Protein AF-A0A8R7TYF8-F1 (afdb_monomer)

Structure (mmCIF, N/CA/C/O backbone):
data_AF-A0A8R7TYF8-F1
#
_entry.id   AF-A0A8R7TYF8-F1
#
loop_
_atom_site.group_PDB
_atom_site.id
_atom_site.type_symbol
_atom_site.label_atom_id
_atom_site.label_alt_id
_atom_site.label_comp_id
_atom_site.label_asym_id
_atom_site.label_entity_id
_atom_site.label_seq_id
_atom_site.pdbx_PDB_ins_code
_atom_site.Cartn_x
_atom_site.Cartn_y
_atom_site.Cartn_z
_atom_site.occupancy
_atom_site.B_iso_or_equiv
_atom_site.auth_seq_id
_atom_site.auth_comp_id
_atom_site.auth_asym_id
_atom_site.auth_atom_id
_atom_site.pdbx_PDB_model_num
ATOM 1 N N . MET A 1 1 ? -29.850 2.463 37.590 1.00 37.72 1 MET A N 1
ATOM 2 C CA . MET A 1 1 ? -30.875 2.205 38.624 1.00 37.72 1 MET A CA 1
ATOM 3 C C . MET A 1 1 ? -30.163 2.178 39.961 1.00 37.72 1 MET A C 1
ATOM 5 O O . MET A 1 1 ? -29.271 1.354 40.121 1.00 37.72 1 MET A O 1
ATOM 9 N N . ASN A 1 2 ? -30.479 3.112 40.857 1.00 33.53 2 ASN A N 1
ATOM 10 C CA . ASN A 1 2 ? -29.942 3.081 42.217 1.00 33.53 2 ASN A CA 1
ATOM 11 C C . ASN A 1 2 ? -30.562 1.887 42.962 1.00 33.53 2 ASN A C 1
ATOM 13 O O . ASN A 1 2 ? -31.747 1.615 42.745 1.00 33.53 2 ASN A O 1
ATOM 17 N N . PRO A 1 3 ? -29.788 1.146 43.771 1.00 44.34 3 PRO A N 1
ATOM 18 C CA . PRO A 1 3 ? -30.341 0.079 44.592 1.00 44.34 3 PRO A CA 1
ATOM 19 C C . PRO A 1 3 ? -31.369 0.683 45.555 1.00 44.34 3 PRO A C 1
ATOM 21 O O . PRO A 1 3 ? -31.114 1.710 46.178 1.00 44.34 3 PRO A O 1
ATOM 24 N N . VAL A 1 4 ? -32.552 0.079 45.622 1.00 46.41 4 VAL A N 1
ATOM 25 C CA . VAL A 1 4 ? -33.552 0.415 46.636 1.00 46.41 4 VAL A CA 1
ATOM 26 C C . VAL A 1 4 ? -33.110 -0.302 47.906 1.00 46.41 4 VAL A C 1
ATOM 28 O O . VAL A 1 4 ? -33.255 -1.521 47.995 1.00 46.41 4 VAL A O 1
ATOM 31 N N . ASP A 1 5 ? -32.511 0.427 48.844 1.00 59.12 5 ASP A N 1
ATOM 32 C CA . ASP A 1 5 ? -32.234 -0.110 50.175 1.00 59.12 5 ASP A CA 1
ATOM 33 C C . ASP A 1 5 ? -33.573 -0.398 50.862 1.00 59.12 5 ASP A C 1
ATOM 35 O O . ASP A 1 5 ? -34.415 0.485 51.036 1.00 59.12 5 ASP A O 1
ATOM 39 N N . LEU A 1 6 ? -33.805 -1.670 51.183 1.00 70.31 6 LEU A N 1
ATOM 40 C CA . LEU A 1 6 ? -35.015 -2.109 51.867 1.00 70.31 6 LEU A CA 1
ATOM 41 C C . LEU A 1 6 ? -34.937 -1.696 53.346 1.00 70.31 6 LEU A C 1
ATOM 43 O O . LEU A 1 6 ? -33.950 -2.028 54.005 1.00 70.31 6 LEU A O 1
ATOM 47 N N . PRO A 1 7 ? -35.964 -1.020 53.892 1.00 81.44 7 PRO A N 1
ATOM 48 C CA . PRO A 1 7 ? -35.991 -0.640 55.300 1.00 81.44 7 PRO A CA 1
ATOM 49 C C . PRO A 1 7 ? -35.876 -1.859 56.227 1.00 81.44 7 PRO A C 1
ATOM 51 O O . PRO A 1 7 ? -36.599 -2.844 56.062 1.00 81.44 7 PRO A O 1
ATOM 54 N N . SER A 1 8 ? -35.011 -1.778 57.241 1.00 77.62 8 SER A N 1
ATOM 55 C CA . SER A 1 8 ? -34.759 -2.861 58.208 1.00 77.62 8 SER A CA 1
ATOM 56 C C . SER A 1 8 ? -36.024 -3.364 58.909 1.00 77.62 8 SER A C 1
ATOM 58 O O . SER A 1 8 ? -36.124 -4.549 59.212 1.00 77.62 8 SER A O 1
ATOM 60 N N . LYS A 1 9 ? -37.014 -2.489 59.127 1.00 82.56 9 LYS A N 1
ATOM 61 C CA . LYS A 1 9 ? -38.327 -2.870 59.662 1.00 82.56 9 LYS A CA 1
ATOM 62 C C . LYS A 1 9 ? -39.060 -3.864 58.754 1.00 82.56 9 LYS A C 1
ATOM 64 O O . LYS A 1 9 ? -39.552 -4.876 59.231 1.00 82.56 9 LYS A O 1
ATOM 69 N N . VAL A 1 10 ? -39.077 -3.604 57.444 1.00 80.94 10 VAL A N 1
ATOM 70 C CA . VAL A 1 10 ? -39.747 -4.461 56.448 1.00 80.94 10 VAL A CA 1
ATOM 71 C C . VAL A 1 10 ? -39.088 -5.838 56.388 1.00 80.94 10 VAL A C 1
ATOM 73 O O . VAL A 1 10 ? -39.774 -6.848 56.252 1.00 80.94 10 VAL A O 1
ATOM 76 N N . ILE A 1 11 ? -37.760 -5.882 56.514 1.00 77.88 11 ILE A N 1
ATOM 77 C CA . ILE A 1 11 ? -36.999 -7.135 56.548 1.00 77.88 11 ILE A CA 1
ATOM 78 C C . ILE A 1 11 ? -37.357 -7.938 57.805 1.00 77.88 11 ILE A C 1
ATOM 80 O O . ILE A 1 11 ? -37.658 -9.125 57.696 1.00 77.88 11 ILE A O 1
ATOM 84 N N . LEU A 1 12 ? -37.375 -7.293 58.975 1.00 77.56 12 LEU A N 1
ATOM 85 C CA . LEU A 1 12 ? -37.667 -7.951 60.248 1.00 77.56 12 LEU A CA 1
ATOM 86 C C . LEU A 1 12 ? -39.114 -8.470 60.329 1.00 77.56 12 LEU A C 1
ATOM 88 O O . LEU A 1 12 ? -39.330 -9.607 60.742 1.00 77.56 12 LEU A O 1
ATOM 92 N N . ASP A 1 13 ? -40.094 -7.684 59.879 1.00 78.44 13 ASP A N 1
ATOM 93 C CA . ASP A 1 13 ? -41.501 -8.107 59.841 1.00 78.44 13 ASP A CA 1
ATOM 94 C C . ASP A 1 13 ? -41.688 -9.318 58.906 1.00 78.44 13 ASP A C 1
ATOM 96 O O . ASP A 1 13 ? -42.292 -10.322 59.288 1.00 78.44 13 ASP A O 1
ATOM 100 N N . ALA A 1 14 ? -41.074 -9.290 57.715 1.00 76.69 14 ALA A N 1
ATOM 101 C CA . ALA A 1 14 ? -41.105 -10.417 56.781 1.00 76.69 14 ALA A CA 1
ATOM 102 C C . ALA A 1 14 ? -40.403 -11.672 57.333 1.00 76.69 14 ALA A C 1
ATOM 104 O O . ALA A 1 14 ? -40.787 -12.797 56.998 1.00 76.69 14 ALA A O 1
ATOM 105 N N . MET A 1 15 ? -39.376 -11.500 58.171 1.00 74.25 15 MET A N 1
ATOM 106 C CA . MET A 1 15 ? -38.725 -12.606 58.873 1.00 74.25 15 MET A CA 1
ATOM 107 C C . MET A 1 15 ? -39.657 -13.237 59.910 1.00 74.25 15 MET A C 1
ATOM 109 O O . MET A 1 15 ? -39.789 -14.461 59.914 1.00 74.25 15 MET A O 1
ATOM 113 N N . PHE A 1 16 ? -40.339 -12.443 60.744 1.00 75.44 16 PHE A N 1
ATOM 114 C CA . PHE A 1 16 ? -41.285 -12.982 61.729 1.00 75.44 16 PHE A CA 1
ATOM 115 C C . PHE A 1 16 ? -42.446 -13.730 61.070 1.00 75.44 16 PHE A C 1
ATOM 117 O O . PHE A 1 16 ? -42.741 -14.857 61.477 1.00 75.44 16 PHE A O 1
ATOM 124 N N . ASP A 1 17 ? -43.005 -13.182 59.987 1.00 74.94 17 ASP A N 1
ATOM 125 C CA . ASP A 1 17 ? -44.044 -13.845 59.189 1.00 74.94 17 ASP A CA 1
ATOM 126 C C . ASP A 1 17 ? -43.584 -15.209 58.648 1.00 74.94 17 ASP A C 1
ATOM 128 O O . ASP A 1 17 ? -44.354 -16.170 58.609 1.00 74.94 17 ASP A O 1
ATOM 132 N N . LYS A 1 18 ? -42.317 -15.323 58.229 1.00 71.38 18 LYS A N 1
ATOM 133 C CA . LYS A 1 18 ? -41.761 -16.573 57.688 1.00 71.38 18 LYS A CA 1
ATOM 134 C C . LYS A 1 18 ? -41.452 -17.620 58.749 1.00 71.38 18 LYS A C 1
ATOM 136 O O . LYS A 1 18 ? -41.601 -18.805 58.465 1.00 71.38 18 LYS A O 1
ATOM 141 N N . VAL A 1 19 ? -41.026 -17.193 59.934 1.00 65.69 19 VAL A N 1
ATOM 142 C CA . VAL A 1 19 ? -40.684 -18.080 61.060 1.00 65.69 19 VAL A CA 1
ATOM 143 C C . VAL A 1 19 ? -41.938 -18.468 61.866 1.00 65.69 19 VAL A C 1
ATOM 145 O O . VAL A 1 19 ? -41.873 -19.311 62.755 1.00 65.69 19 VAL A O 1
ATOM 148 N N . GLY A 1 20 ? -43.105 -17.896 61.542 1.00 66.25 20 GLY A N 1
ATOM 149 C CA . GLY A 1 20 ? -44.352 -18.142 62.274 1.00 66.25 20 GLY A CA 1
ATOM 150 C C . GLY A 1 20 ? -44.352 -17.502 63.663 1.00 66.25 20 GLY A C 1
ATOM 151 O O . GLY A 1 20 ? -45.057 -17.959 64.563 1.00 66.25 20 GLY A O 1
ATOM 152 N N . LEU A 1 21 ? -43.537 -16.463 63.846 1.00 72.62 21 LEU A N 1
ATOM 153 C CA . LEU A 1 21 ? -43.435 -15.707 65.084 1.00 72.62 21 LEU A CA 1
ATOM 154 C C . LEU A 1 21 ? -44.459 -14.566 65.113 1.00 72.62 21 LEU A C 1
ATOM 156 O O . LEU A 1 21 ? -44.809 -14.023 64.065 1.00 72.62 21 LEU A O 1
ATOM 160 N N . PRO A 1 22 ? -44.929 -14.154 66.304 1.00 75.69 22 PRO A N 1
ATOM 161 C CA . PRO A 1 22 ? -45.745 -12.955 66.429 1.00 75.69 22 PRO A CA 1
ATOM 162 C C . PRO A 1 22 ? -44.984 -11.731 65.907 1.00 75.69 22 PRO A C 1
ATOM 164 O O . PRO A 1 22 ? -43.821 -11.535 66.265 1.00 75.69 22 PRO A O 1
ATOM 167 N N . ALA A 1 23 ? -45.658 -10.895 65.113 1.00 78.62 23 ALA A N 1
ATOM 168 C CA . ALA A 1 23 ? -45.100 -9.644 64.610 1.00 78.62 23 ALA A CA 1
ATOM 169 C C . ALA A 1 23 ? -44.550 -8.769 65.752 1.00 78.62 23 ALA A C 1
ATOM 171 O O . ALA A 1 23 ? -45.122 -8.717 66.849 1.00 78.62 23 ALA A O 1
ATOM 172 N N . ALA A 1 24 ? -43.449 -8.061 65.492 1.00 82.44 24 ALA A N 1
ATOM 173 C CA . ALA A 1 24 ? -42.856 -7.171 66.479 1.00 82.44 24 ALA A CA 1
ATOM 174 C C . ALA A 1 24 ? -43.787 -5.999 66.806 1.00 82.44 24 ALA A C 1
ATOM 176 O O . ALA A 1 24 ? -44.323 -5.321 65.929 1.00 82.44 24 ALA A O 1
ATOM 177 N N . ALA A 1 25 ? -43.943 -5.722 68.099 1.00 85.12 25 ALA A N 1
ATOM 178 C CA . ALA A 1 25 ? -44.703 -4.574 68.561 1.00 85.12 25 ALA A CA 1
ATOM 179 C C . ALA A 1 25 ? -43.771 -3.366 68.693 1.00 85.12 25 ALA A C 1
ATOM 181 O O . ALA A 1 25 ? -42.870 -3.342 69.532 1.00 85.12 25 ALA A O 1
ATOM 182 N N . TYR A 1 26 ? -44.011 -2.347 67.873 1.00 86.62 26 TYR A N 1
ATOM 183 C CA . TYR A 1 26 ? -43.316 -1.067 67.953 1.00 86.62 26 TYR A CA 1
ATOM 184 C C . TYR A 1 26 ? -44.146 -0.094 68.783 1.00 86.62 26 TYR A C 1
ATOM 186 O O . TYR A 1 26 ? -45.298 0.193 68.463 1.00 86.62 26 TYR A O 1
ATOM 194 N N . SER A 1 27 ? -43.546 0.448 69.835 1.00 85.56 27 SER A N 1
ATOM 195 C CA . SER A 1 27 ? -44.127 1.529 70.628 1.00 85.56 27 SER A CA 1
ATOM 196 C C . SER A 1 27 ? -43.227 2.751 70.538 1.00 85.56 27 SER A C 1
ATOM 198 O O . SER A 1 27 ? -42.008 2.635 70.612 1.00 85.56 27 SER A O 1
ATOM 200 N N . ALA A 1 28 ? -43.821 3.923 70.338 1.00 85.75 28 ALA A N 1
ATOM 201 C CA . ALA A 1 28 ? -43.096 5.181 70.256 1.00 85.75 28 ALA A CA 1
ATOM 202 C C . ALA A 1 28 ? -43.713 6.181 71.229 1.00 85.75 28 ALA A C 1
ATOM 204 O O . ALA A 1 28 ? -44.934 6.344 71.265 1.00 85.75 28 ALA A O 1
ATOM 205 N N . ARG A 1 29 ? -42.876 6.861 72.011 1.00 84.38 29 ARG A N 1
ATOM 206 C CA . ARG A 1 29 ? -43.293 7.966 72.878 1.00 84.38 29 ARG A CA 1
ATOM 207 C C . ARG A 1 29 ? -42.373 9.161 72.690 1.00 84.38 29 ARG A C 1
ATOM 209 O O . ARG A 1 29 ? -41.166 9.006 72.541 1.00 84.38 29 ARG A O 1
ATOM 216 N N . ALA A 1 30 ? -42.940 10.360 72.704 1.00 80.44 30 ALA A N 1
ATOM 217 C CA . ALA A 1 30 ? -42.147 11.580 72.656 1.00 80.44 30 ALA A CA 1
ATOM 218 C C . ALA A 1 30 ? -41.436 11.793 74.000 1.00 80.44 30 ALA A C 1
ATOM 220 O O . ALA A 1 30 ? -42.067 11.746 75.059 1.00 80.44 30 ALA A O 1
ATOM 221 N N . VAL A 1 31 ? -40.129 12.041 73.953 1.00 79.38 31 VAL A N 1
ATOM 222 C CA . VAL A 1 31 ? -39.304 12.366 75.122 1.00 79.38 31 VAL A CA 1
ATOM 223 C C . VAL A 1 31 ? -38.875 13.834 75.045 1.00 79.38 31 VAL A C 1
ATOM 225 O O . VAL A 1 31 ? -38.947 14.488 74.002 1.00 79.38 31 VAL A O 1
ATOM 228 N N . HIS A 1 32 ? -38.494 14.401 76.190 1.00 63.34 32 HIS A N 1
ATOM 229 C CA . HIS A 1 32 ? -38.149 15.815 76.310 1.00 63.34 32 HIS A CA 1
ATOM 230 C C . HIS A 1 32 ? -37.036 16.194 75.317 1.00 63.34 32 HIS A C 1
ATOM 232 O O . HIS A 1 32 ? -36.007 15.525 75.267 1.00 63.34 32 HIS A O 1
ATOM 238 N N . ARG A 1 33 ? -37.239 17.315 74.599 1.00 67.38 33 ARG A N 1
ATOM 239 C CA . ARG A 1 33 ? -36.406 17.876 73.505 1.00 67.38 33 ARG A CA 1
ATOM 240 C C . ARG A 1 33 ? -36.681 17.368 72.079 1.00 67.38 33 ARG A C 1
ATOM 242 O O . ARG A 1 33 ? -35.823 17.513 71.220 1.00 67.38 33 ARG A O 1
ATOM 249 N N . GLY A 1 34 ? -37.880 16.852 71.799 1.00 71.00 34 GLY A N 1
ATOM 250 C CA . GLY A 1 34 ? -38.309 16.559 70.420 1.00 71.00 34 GLY A CA 1
ATOM 251 C C . GLY A 1 34 ? -37.755 15.256 69.838 1.00 71.00 34 GLY A C 1
ATOM 252 O O . GLY A 1 34 ? -37.980 14.978 68.665 1.00 71.00 34 GLY A O 1
ATOM 253 N N . CYS A 1 35 ? -37.074 14.447 70.652 1.00 78.06 35 CYS A N 1
ATOM 254 C CA . CYS A 1 35 ? -36.656 13.098 70.288 1.00 78.06 35 CYS A CA 1
ATOM 255 C C . CYS A 1 35 ? -37.772 12.086 70.580 1.00 78.06 35 CYS A C 1
ATOM 257 O O . CYS A 1 35 ? -38.506 12.205 71.567 1.00 78.06 35 CYS A O 1
ATOM 259 N N . LEU A 1 36 ? -37.869 11.060 69.741 1.00 82.38 36 LEU A N 1
ATOM 260 C CA . LEU A 1 36 ? -38.763 9.924 69.912 1.00 82.38 36 LEU A CA 1
ATOM 261 C C . LEU A 1 36 ? -38.012 8.798 70.619 1.00 82.38 36 LEU A C 1
ATOM 263 O O . LEU A 1 36 ? -36.945 8.377 70.175 1.00 82.38 36 LEU A O 1
ATOM 267 N N . GLU A 1 37 ? -38.585 8.289 71.706 1.00 86.31 37 GLU A N 1
ATOM 268 C CA . GLU A 1 37 ? -38.187 7.003 72.258 1.00 86.31 37 GLU A CA 1
ATOM 269 C C . GLU A 1 37 ? -39.017 5.906 71.609 1.00 86.31 37 GLU A C 1
ATOM 271 O O . GLU A 1 37 ? -40.223 5.804 71.844 1.00 86.31 37 GLU A O 1
ATOM 276 N N . VAL A 1 38 ? -38.366 5.100 70.779 1.00 87.25 38 VAL A N 1
ATOM 277 C CA . VAL A 1 38 ? -38.977 3.957 70.107 1.00 87.25 38 VAL A CA 1
ATOM 278 C C . VAL A 1 38 ? -38.467 2.689 70.764 1.00 87.25 38 VAL A C 1
ATOM 280 O O . VAL A 1 38 ? -37.262 2.502 70.906 1.00 87.25 38 VAL A O 1
ATOM 283 N N . THR A 1 39 ? -39.393 1.829 71.174 1.00 88.31 39 THR A N 1
ATOM 284 C CA . THR A 1 39 ? -39.117 0.511 71.739 1.00 88.31 39 THR A CA 1
ATOM 285 C C . THR A 1 39 ? -39.743 -0.550 70.852 1.00 88.31 39 THR A C 1
ATOM 287 O O . THR A 1 39 ? -40.947 -0.502 70.586 1.00 88.31 39 THR A O 1
ATOM 290 N N . ILE A 1 40 ? -38.931 -1.508 70.416 1.00 86.75 40 ILE A N 1
ATOM 291 C CA . ILE A 1 40 ? -39.395 -2.727 69.762 1.00 86.75 40 ILE A CA 1
ATOM 292 C C . ILE A 1 40 ? -39.498 -3.838 70.800 1.00 86.75 40 ILE A C 1
ATOM 294 O O . ILE A 1 40 ? -38.579 -4.041 71.594 1.00 86.75 40 ILE A O 1
ATOM 298 N N . ALA A 1 41 ? -40.622 -4.542 70.788 1.00 85.06 41 ALA A N 1
ATOM 299 C CA . ALA A 1 41 ? -40.884 -5.693 71.627 1.00 85.06 41 ALA A CA 1
ATOM 300 C C . ALA A 1 41 ? -41.120 -6.917 70.739 1.00 85.06 41 ALA A C 1
ATOM 302 O O . ALA A 1 41 ? -42.077 -6.947 69.962 1.00 85.06 41 ALA A O 1
ATOM 303 N N . PHE A 1 42 ? -40.261 -7.926 70.842 1.00 80.88 42 PHE A N 1
ATOM 304 C CA . PHE A 1 42 ? -40.270 -9.067 69.924 1.00 80.88 42 PHE A CA 1
ATOM 305 C C . PHE A 1 42 ? -39.883 -10.373 70.623 1.00 80.88 42 PHE A C 1
ATOM 307 O O . PHE A 1 42 ? -39.315 -10.371 71.717 1.00 80.88 42 PHE A O 1
ATOM 314 N N . HIS A 1 43 ? -40.222 -11.496 69.990 1.00 76.75 43 HIS A N 1
ATOM 315 C CA . HIS A 1 43 ? -39.807 -12.825 70.433 1.00 76.75 43 HIS A CA 1
ATOM 316 C C . HIS A 1 43 ? -38.611 -13.262 69.584 1.00 76.75 43 HIS A C 1
ATOM 318 O O . HIS A 1 43 ? -38.753 -13.345 68.366 1.00 76.75 43 HIS A O 1
ATOM 324 N N . PRO A 1 44 ? -37.437 -13.517 70.182 1.00 69.62 44 PRO A N 1
ATOM 325 C CA . PRO A 1 44 ? -36.230 -13.780 69.404 1.00 69.62 44 PRO A CA 1
ATOM 326 C C . PRO A 1 44 ? -36.197 -15.164 68.730 1.00 69.62 44 PRO A C 1
ATOM 328 O O . PRO A 1 44 ? -35.443 -15.338 67.779 1.00 69.62 44 PRO A O 1
ATOM 331 N N . ILE A 1 45 ? -36.972 -16.155 69.198 1.00 68.81 45 ILE A N 1
ATOM 332 C CA . ILE A 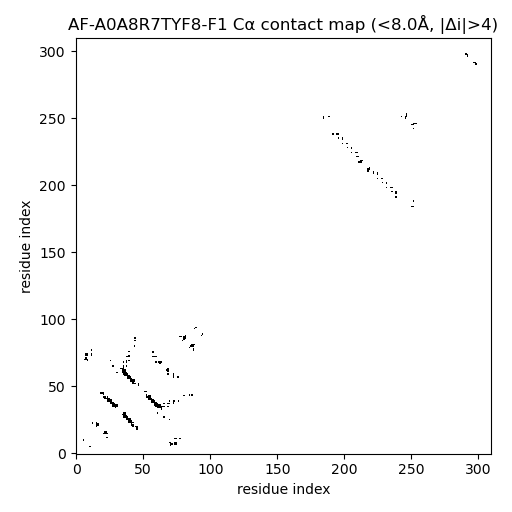1 45 ? -36.968 -17.541 68.680 1.00 68.81 45 ILE A CA 1
ATOM 333 C C . ILE A 1 45 ? -38.381 -18.140 68.752 1.00 68.81 45 ILE A C 1
ATOM 335 O O . ILE A 1 45 ? -39.133 -17.833 69.680 1.00 68.81 45 ILE A O 1
ATOM 339 N N . ALA A 1 46 ? -38.731 -19.013 67.797 1.00 60.25 46 ALA A N 1
ATOM 340 C CA . ALA A 1 46 ? -39.953 -19.820 67.828 1.00 60.25 46 ALA A CA 1
ATOM 341 C C . ALA A 1 46 ? -39.969 -20.783 69.030 1.00 60.25 46 ALA A C 1
ATOM 343 O O . ALA A 1 46 ? -38.989 -21.451 69.351 1.00 60.25 46 ALA A O 1
ATOM 344 N N . SER A 1 47 ? -41.109 -20.837 69.711 1.00 53.88 47 SER A N 1
ATOM 345 C CA . SER A 1 47 ? -41.340 -21.488 71.003 1.00 53.88 47 SER A CA 1
ATOM 346 C C . SER A 1 47 ? -41.423 -23.027 70.958 1.00 53.88 47 SER A C 1
ATOM 348 O O . SER A 1 47 ? -42.306 -23.601 71.589 1.00 53.88 47 SER A O 1
ATOM 350 N N . GLU A 1 48 ? -40.534 -23.716 70.235 1.00 49.34 48 GLU A N 1
ATOM 351 C CA . GLU A 1 48 ? -40.453 -25.193 70.285 1.00 49.34 48 GLU A CA 1
ATOM 352 C C . GLU A 1 48 ? -39.706 -25.732 71.519 1.00 49.34 48 GLU A C 1
ATOM 354 O O . GLU A 1 48 ? -39.700 -26.934 71.772 1.00 49.34 48 GLU A O 1
ATOM 359 N N . LEU A 1 49 ? -39.114 -24.866 72.343 1.00 47.41 49 LEU A N 1
ATOM 360 C CA . LEU A 1 49 ? -38.541 -25.259 73.629 1.00 47.41 49 LEU A CA 1
ATOM 361 C C . LEU A 1 49 ? -39.595 -25.056 74.722 1.00 47.41 49 LEU A C 1
ATOM 363 O O . LEU A 1 49 ? -40.179 -23.984 74.813 1.00 47.41 49 LEU A O 1
ATOM 367 N N . GLU A 1 50 ? -39.825 -26.084 75.542 1.00 45.31 50 GLU A N 1
ATOM 368 C CA . GLU A 1 50 ? -40.888 -26.283 76.554 1.00 45.31 50 GLU A CA 1
ATOM 369 C C . GLU A 1 50 ? -41.017 -25.207 77.670 1.00 45.31 50 GLU A C 1
ATOM 371 O O . GLU A 1 50 ? -41.586 -25.455 78.736 1.00 45.31 50 GLU A O 1
ATOM 376 N N . ARG A 1 51 ? -40.503 -23.990 77.469 1.00 50.47 51 ARG A N 1
ATOM 377 C CA . ARG A 1 51 ? -40.659 -22.831 78.351 1.00 50.47 51 ARG A CA 1
ATOM 378 C C . ARG A 1 51 ? -40.977 -21.574 77.537 1.00 50.47 51 ARG A C 1
ATOM 380 O O . ARG A 1 51 ? -40.377 -21.372 76.485 1.00 50.47 51 ARG A O 1
ATOM 387 N N . PRO A 1 52 ? -41.856 -20.687 78.035 1.00 51.69 52 PRO A N 1
ATOM 388 C CA . PRO A 1 52 ? -42.118 -19.416 77.373 1.00 51.69 52 PRO A CA 1
ATOM 389 C C . PRO A 1 52 ? -40.817 -18.606 77.298 1.00 51.69 52 PRO A C 1
ATOM 391 O O . PRO A 1 52 ? -40.256 -18.232 78.329 1.00 51.69 52 PRO A O 1
ATOM 394 N N . VAL A 1 53 ? -40.320 -18.358 76.085 1.00 58.22 53 VAL A N 1
ATOM 395 C CA . VAL A 1 53 ? -39.226 -17.406 75.868 1.00 58.22 53 VAL A CA 1
ATOM 396 C C . VAL A 1 53 ? -39.794 -16.015 76.137 1.00 58.22 53 VAL A C 1
ATOM 398 O O . VAL A 1 53 ? -40.741 -15.590 75.475 1.00 58.22 53 VAL A O 1
ATOM 401 N N . SER A 1 54 ? -39.260 -15.329 77.147 1.00 67.88 54 SER A N 1
ATOM 402 C CA . SER A 1 54 ? -39.691 -13.980 77.513 1.00 67.88 54 SER A CA 1
ATOM 403 C C . SER A 1 54 ? -39.489 -13.007 76.350 1.00 67.88 54 SER A C 1
ATOM 405 O O . SER A 1 54 ? -38.449 -13.016 75.691 1.00 67.88 54 SER A O 1
ATOM 407 N N . GLN A 1 55 ? -40.475 -12.138 76.124 1.00 75.75 55 GLN A N 1
ATOM 408 C CA . GLN A 1 55 ? -40.379 -11.052 75.152 1.00 75.75 55 GLN A CA 1
ATOM 409 C C . GLN A 1 55 ? -39.148 -10.181 75.449 1.00 75.75 55 GLN A C 1
ATOM 411 O O . GLN A 1 55 ? -38.903 -9.808 76.598 1.00 75.75 55 GLN A O 1
ATOM 416 N N . THR A 1 56 ? -38.368 -9.871 74.413 1.00 80.88 56 THR A N 1
ATOM 417 C CA . THR A 1 56 ? -37.206 -8.980 74.510 1.00 80.88 56 THR A CA 1
ATOM 418 C C . THR A 1 56 ? -37.587 -7.580 74.053 1.00 80.88 56 THR A C 1
ATOM 420 O O . THR A 1 56 ? -38.398 -7.414 73.138 1.00 80.88 56 THR A O 1
ATOM 423 N N . TYR A 1 57 ? -37.000 -6.573 74.699 1.00 86.44 57 TYR A N 1
ATOM 424 C CA . TYR A 1 57 ? -37.264 -5.166 74.428 1.00 86.44 57 TYR A CA 1
ATOM 425 C C . TYR A 1 57 ? -35.962 -4.441 74.104 1.00 86.44 57 TYR A C 1
ATOM 427 O O . TYR A 1 57 ? -35.005 -4.513 74.873 1.00 86.44 57 TYR A O 1
ATOM 435 N N . ILE A 1 58 ? -35.942 -3.708 72.993 1.00 86.38 58 ILE A N 1
ATOM 436 C CA . ILE A 1 58 ? -34.826 -2.833 72.620 1.00 86.38 58 ILE A CA 1
ATOM 437 C C . ILE A 1 58 ? -35.383 -1.437 72.391 1.00 86.38 58 ILE A C 1
ATOM 439 O O . ILE A 1 58 ? -36.322 -1.263 71.615 1.00 86.38 58 ILE A O 1
ATOM 443 N N . SER A 1 59 ? -34.807 -0.440 73.059 1.00 87.06 59 SER A N 1
ATOM 444 C CA . SER A 1 59 ? -35.229 0.953 72.940 1.00 87.06 59 SER A CA 1
ATOM 445 C C . SER A 1 59 ? -34.118 1.868 72.426 1.00 87.06 59 SER A C 1
ATOM 447 O O . SER A 1 59 ? -32.922 1.624 72.605 1.00 87.06 59 SER A O 1
ATOM 449 N N . THR A 1 60 ? -34.519 2.945 71.756 1.00 85.75 60 THR A N 1
ATOM 450 C CA . THR A 1 60 ? -33.647 4.058 71.370 1.00 85.75 60 THR A CA 1
ATOM 451 C C . THR A 1 60 ? -34.375 5.377 71.577 1.00 85.75 60 THR A C 1
ATOM 453 O O . THR A 1 60 ? -35.582 5.421 71.388 1.00 85.75 60 THR A O 1
ATOM 456 N N . SER A 1 61 ? -33.657 6.445 71.930 1.00 81.94 61 SER A N 1
ATOM 457 C CA . SER A 1 61 ? -34.207 7.800 72.111 1.00 81.94 61 SER A CA 1
ATOM 458 C C . SER A 1 61 ? -33.437 8.871 71.326 1.00 81.94 61 SER A C 1
ATOM 460 O O . SER A 1 61 ? -33.452 10.045 71.694 1.00 81.94 61 SER A O 1
ATOM 462 N N . ALA A 1 62 ? -32.682 8.461 70.302 1.00 78.38 62 ALA A N 1
ATOM 463 C CA . ALA A 1 62 ? -31.711 9.311 69.608 1.00 78.38 62 ALA A CA 1
ATOM 464 C C . ALA A 1 62 ? -32.250 9.988 68.336 1.00 78.38 62 ALA A C 1
ATOM 466 O O . ALA A 1 62 ? -31.552 10.809 67.749 1.00 78.38 62 ALA A O 1
ATOM 467 N N . PHE A 1 63 ? -33.470 9.659 67.912 1.00 80.38 63 PHE A N 1
ATOM 468 C CA . PHE A 1 63 ? -33.997 10.030 66.599 1.00 80.38 63 PHE A CA 1
ATOM 469 C C . PHE A 1 63 ? -35.186 10.978 66.725 1.00 80.38 63 PHE A C 1
ATOM 471 O O . PHE A 1 63 ? -35.983 10.876 67.658 1.00 80.38 63 PHE A O 1
ATOM 478 N N . THR A 1 64 ? -35.312 11.899 65.775 1.00 82.06 64 THR A N 1
ATOM 479 C CA . THR A 1 64 ? -36.474 12.792 65.636 1.00 82.06 64 THR A CA 1
ATOM 480 C C . THR A 1 64 ? -37.507 12.244 64.654 1.00 82.06 64 THR A C 1
ATOM 482 O O . THR A 1 64 ? -38.684 12.576 64.767 1.00 82.06 64 THR A O 1
ATOM 485 N N . ASP A 1 65 ? -37.073 11.405 63.709 1.00 84.56 65 ASP A N 1
ATOM 486 C CA . ASP A 1 65 ? -37.924 10.757 62.713 1.00 84.56 65 ASP A CA 1
ATOM 487 C C . ASP A 1 65 ? -38.366 9.359 63.171 1.00 84.56 65 ASP A C 1
ATOM 489 O O . ASP A 1 65 ? -37.570 8.577 63.697 1.00 84.56 65 ASP A O 1
ATOM 493 N N . LEU A 1 66 ? -39.653 9.046 62.997 1.00 82.94 66 LEU A N 1
ATOM 494 C CA . LEU A 1 66 ? -40.239 7.790 63.465 1.00 82.94 66 LEU A CA 1
ATOM 495 C C . LEU A 1 66 ? -39.805 6.593 62.612 1.00 82.94 66 LEU A C 1
ATOM 497 O O . LEU A 1 66 ? -39.608 5.507 63.155 1.00 82.94 66 LEU A O 1
ATOM 501 N N . GLU A 1 67 ? -39.688 6.769 61.297 1.00 83.00 67 GLU A N 1
ATOM 502 C CA . GLU A 1 67 ? -39.349 5.694 60.366 1.00 83.00 67 GLU A CA 1
ATOM 503 C C . GLU A 1 67 ? -37.879 5.298 60.527 1.00 83.00 67 GLU A C 1
ATOM 505 O O . GLU A 1 67 ? -37.564 4.113 60.650 1.00 83.00 67 GLU A O 1
ATOM 510 N N . GLU A 1 68 ? -36.991 6.282 60.650 1.00 83.88 68 GLU A N 1
ATOM 511 C CA . GLU A 1 68 ? -35.575 6.077 60.949 1.00 83.88 68 GLU A CA 1
ATOM 512 C C . GLU A 1 68 ? -35.379 5.421 62.325 1.00 83.88 68 GLU A C 1
ATOM 514 O O . GLU A 1 68 ? -34.651 4.434 62.446 1.00 83.88 68 GLU A O 1
ATOM 519 N N . ALA A 1 69 ? -36.103 5.886 63.352 1.00 83.69 69 ALA A N 1
ATOM 520 C CA . ALA A 1 69 ? -36.056 5.299 64.689 1.00 83.69 69 ALA A CA 1
ATOM 521 C C . ALA A 1 69 ? -36.531 3.838 64.708 1.00 83.69 69 ALA A C 1
ATOM 523 O O . ALA A 1 69 ? -35.903 2.991 65.347 1.00 83.69 69 ALA A O 1
ATOM 524 N N . GLN A 1 70 ? -37.628 3.531 64.005 1.00 84.12 70 GLN A N 1
ATOM 525 C CA . GLN A 1 70 ? -38.163 2.173 63.880 1.00 84.12 70 GLN A CA 1
ATOM 526 C C . GLN A 1 70 ? -37.219 1.259 63.096 1.00 84.12 70 GLN A C 1
ATOM 528 O O . GLN A 1 70 ? -36.992 0.122 63.512 1.00 84.12 70 GLN A O 1
ATOM 533 N N . ASN A 1 71 ? -36.631 1.753 62.005 1.00 85.12 71 ASN A N 1
ATOM 534 C CA . ASN A 1 71 ? -35.635 1.018 61.230 1.00 85.12 71 ASN A CA 1
ATOM 535 C C . ASN A 1 71 ? -34.374 0.735 62.050 1.00 85.12 71 ASN A C 1
ATOM 537 O O . ASN A 1 71 ? -33.842 -0.372 61.984 1.00 85.12 71 ASN A O 1
ATOM 541 N N . HIS A 1 72 ? -33.934 1.690 62.869 1.00 83.88 72 HIS A N 1
ATOM 542 C CA . HIS A 1 72 ? -32.779 1.522 63.746 1.00 83.88 72 HIS A CA 1
ATOM 543 C C . HIS A 1 72 ? -33.011 0.470 64.832 1.00 83.88 72 HIS A C 1
ATOM 545 O O . HIS A 1 72 ? -32.175 -0.411 65.024 1.00 83.88 72 HIS A O 1
ATOM 551 N N . VAL A 1 73 ? -34.152 0.510 65.534 1.00 86.00 73 VAL A N 1
ATOM 552 C CA . VAL A 1 73 ? -34.449 -0.519 66.550 1.00 86.00 73 VAL A CA 1
ATOM 553 C C . VAL A 1 73 ? -34.713 -1.887 65.929 1.00 86.00 73 VAL A C 1
ATOM 555 O O . VAL A 1 73 ? -34.345 -2.890 66.531 1.00 86.00 73 VAL A O 1
ATOM 558 N N . ALA A 1 74 ? -35.281 -1.946 64.719 1.00 83.94 74 ALA A N 1
ATOM 559 C CA . ALA A 1 74 ? -35.425 -3.190 63.968 1.00 83.94 74 ALA A CA 1
ATOM 560 C C . ALA A 1 74 ? -34.058 -3.769 63.572 1.00 83.94 74 ALA A C 1
ATOM 562 O O . ALA A 1 74 ? -33.830 -4.965 63.719 1.00 83.94 74 ALA A O 1
ATOM 563 N N . HIS A 1 75 ? -33.124 -2.920 63.136 1.00 83.00 75 HIS A N 1
ATOM 564 C CA . HIS A 1 75 ? -31.756 -3.335 62.837 1.00 83.00 75 HIS A CA 1
ATOM 565 C C . HIS A 1 75 ? -31.047 -3.885 64.078 1.00 83.00 75 HIS A C 1
ATOM 567 O O . HIS A 1 75 ? -30.523 -4.992 64.039 1.00 83.00 75 HIS A O 1
ATOM 573 N N . LYS A 1 76 ? -31.139 -3.181 65.212 1.00 84.31 76 LYS A N 1
ATOM 574 C CA . LYS A 1 76 ? -30.592 -3.659 66.491 1.00 84.31 76 LYS A CA 1
ATOM 575 C C . LYS A 1 76 ? -31.246 -4.943 66.998 1.00 84.31 76 LYS A C 1
ATOM 577 O O . LYS A 1 76 ? -30.580 -5.750 67.634 1.00 84.31 76 LYS A O 1
ATOM 582 N N . ALA A 1 77 ? -32.539 -5.138 66.744 1.00 81.44 77 ALA A N 1
ATOM 583 C CA . ALA A 1 77 ? -33.225 -6.387 67.063 1.00 81.44 77 ALA A CA 1
ATOM 584 C C . ALA A 1 77 ? -32.695 -7.552 66.225 1.00 81.44 77 ALA A C 1
ATOM 586 O O . ALA A 1 77 ? -32.449 -8.620 66.780 1.00 81.44 77 ALA A O 1
ATOM 587 N N . MET A 1 78 ? -32.441 -7.332 64.930 1.00 77.25 78 MET A N 1
ATOM 588 C CA . MET A 1 78 ? -31.764 -8.321 64.089 1.00 77.25 78 MET A CA 1
ATOM 589 C C . MET A 1 78 ? -30.350 -8.615 64.609 1.00 77.25 78 MET A C 1
ATOM 591 O O . MET A 1 78 ? -30.027 -9.774 64.835 1.00 77.25 78 MET A O 1
ATOM 595 N N . GLU A 1 79 ? -29.535 -7.599 64.906 1.00 81.44 79 GLU A N 1
ATOM 596 C CA . GLU A 1 79 ? -28.191 -7.809 65.476 1.00 81.44 79 GLU A CA 1
ATOM 597 C C . GLU A 1 79 ? -28.234 -8.603 66.793 1.00 81.44 79 GLU A C 1
ATOM 599 O O . GLU A 1 79 ? -27.447 -9.526 66.990 1.00 81.44 79 GLU A O 1
ATOM 604 N N . PHE A 1 80 ? -29.179 -8.288 67.684 1.00 79.50 80 PHE A N 1
ATOM 605 C CA . PHE A 1 80 ? -29.362 -9.004 68.947 1.00 79.50 80 PHE A CA 1
ATOM 606 C C . PHE A 1 80 ? -29.730 -10.476 68.721 1.00 79.50 80 PHE A C 1
ATOM 608 O O . PHE A 1 80 ? -29.141 -11.369 69.326 1.00 79.50 80 PHE A O 1
ATOM 615 N N . MET A 1 81 ? -30.683 -10.744 67.825 1.00 73.62 81 MET A N 1
ATOM 616 C CA . MET A 1 81 ? -31.086 -12.107 67.471 1.00 73.62 81 MET A CA 1
ATOM 617 C C . MET A 1 81 ? -29.946 -12.894 66.794 1.00 73.62 81 MET A C 1
ATOM 619 O O . MET A 1 81 ? -29.861 -14.115 66.955 1.00 73.62 81 MET A O 1
ATOM 623 N N . GLU A 1 82 ? -29.065 -12.216 66.051 1.00 72.06 82 GLU A N 1
ATOM 624 C CA . GLU A 1 82 ? -27.880 -12.804 65.418 1.00 72.06 82 GLU A CA 1
ATOM 625 C C . GLU A 1 82 ? -26.820 -13.177 66.463 1.00 72.06 82 GLU A C 1
ATOM 627 O O . GLU A 1 82 ? -26.324 -14.301 66.460 1.00 72.06 82 GLU A O 1
ATOM 632 N N . GLN A 1 83 ? -26.521 -12.266 67.392 1.00 72.75 83 GLN A N 1
ATOM 633 C CA . GLN A 1 83 ? -25.439 -12.416 68.369 1.00 72.75 83 GLN A CA 1
ATOM 634 C C . GLN A 1 83 ? -25.780 -13.361 69.529 1.00 72.75 83 GLN A C 1
ATOM 636 O O . GLN A 1 83 ? -24.968 -14.215 69.875 1.00 72.75 83 GLN A O 1
ATOM 641 N N . GLU A 1 84 ? -26.965 -13.225 70.132 1.00 68.19 84 GLU A N 1
ATOM 642 C CA . GLU A 1 84 ? -27.322 -13.945 71.370 1.00 68.19 84 GLU A CA 1
ATOM 643 C C . GLU A 1 84 ? -27.936 -15.320 71.110 1.00 68.19 84 GLU A C 1
ATOM 645 O O . GLU A 1 84 ? -27.808 -16.246 71.912 1.00 68.19 84 GLU A O 1
ATOM 650 N N . HIS A 1 85 ? -28.620 -15.466 69.980 1.00 62.47 85 HIS A N 1
ATOM 651 C CA . HIS A 1 85 ? -29.401 -16.661 69.696 1.00 62.47 85 HIS A CA 1
ATOM 652 C C . HIS A 1 85 ? -28.912 -17.411 68.455 1.00 62.47 85 HIS A C 1
ATOM 654 O O . HIS A 1 85 ? -29.259 -18.575 68.290 1.00 62.47 85 HIS A O 1
ATOM 660 N N . SER A 1 86 ? -28.072 -16.802 67.605 1.00 61.38 86 SER A N 1
ATOM 661 C CA . SER A 1 86 ? -27.733 -17.352 66.280 1.00 61.38 86 SER A CA 1
ATOM 662 C C . SER A 1 86 ? -28.982 -17.642 65.420 1.00 61.38 86 SER A C 1
ATOM 664 O O . SER A 1 86 ? -28.938 -18.493 64.534 1.00 61.38 86 SER A O 1
ATOM 666 N N . VAL A 1 87 ? -30.109 -16.955 65.688 1.00 57.28 87 VAL A N 1
ATOM 667 C CA . VAL A 1 87 ? -31.428 -17.204 65.056 1.00 57.28 87 VAL A CA 1
ATOM 668 C C . VAL A 1 87 ? -31.787 -16.157 63.982 1.00 57.28 87 VAL A C 1
ATOM 670 O O . VAL A 1 87 ? -32.825 -16.248 63.334 1.00 57.28 87 VAL A O 1
ATOM 673 N N . VAL A 1 88 ? -30.898 -15.216 63.655 1.00 54.22 88 VAL A N 1
ATOM 674 C CA . VAL A 1 88 ? -30.980 -14.484 62.367 1.00 54.22 88 VAL A CA 1
ATOM 675 C C . VAL A 1 88 ? -30.326 -15.330 61.282 1.00 54.22 88 VAL A C 1
ATOM 677 O O . VAL A 1 88 ? -29.283 -15.926 61.532 1.00 54.22 88 VAL A O 1
ATOM 680 N N . PRO A 1 89 ? -30.979 -15.511 60.121 1.00 52.53 89 PRO A N 1
ATOM 681 C CA . PRO A 1 89 ? -31.291 -16.839 59.622 1.00 52.53 89 PRO A CA 1
ATOM 682 C C . PRO A 1 89 ? -30.038 -17.607 59.199 1.00 52.53 89 PRO A C 1
ATOM 684 O O . PRO A 1 89 ? -29.634 -17.604 58.032 1.00 52.53 89 PRO A O 1
ATOM 687 N N . GLY A 1 90 ? -29.511 -18.368 60.163 1.00 49.56 90 GLY A N 1
ATOM 688 C CA . GLY A 1 90 ? -28.807 -19.624 59.922 1.00 49.56 90 GLY A CA 1
ATOM 689 C C . GLY A 1 90 ? -29.674 -20.618 59.135 1.00 49.56 90 GLY A C 1
ATOM 690 O O . GLY A 1 90 ? -29.140 -21.479 58.437 1.00 49.56 90 GLY A O 1
ATOM 691 N N . ASP A 1 91 ? -30.996 -20.412 59.114 1.00 53.44 91 ASP A N 1
ATOM 692 C CA . ASP A 1 91 ? -31.937 -21.126 58.259 1.00 53.44 91 ASP A CA 1
ATOM 693 C C . ASP A 1 91 ? -31.955 -20.562 56.820 1.00 53.44 91 ASP A C 1
ATOM 695 O O . ASP A 1 91 ? -32.798 -19.788 56.371 1.00 53.44 91 ASP A O 1
ATOM 699 N N . TYR A 1 92 ? -30.961 -21.031 56.065 1.00 51.62 92 TYR A N 1
ATOM 700 C CA . TYR A 1 92 ? -31.016 -21.370 54.637 1.00 51.62 92 TYR A CA 1
ATOM 701 C C . TYR A 1 92 ? -31.025 -20.309 53.526 1.00 51.62 92 TYR A C 1
ATOM 703 O O . TYR A 1 92 ? -30.983 -20.713 52.356 1.00 51.62 92 TYR A O 1
ATOM 711 N N . ASN A 1 93 ? -30.970 -19.003 53.802 1.00 57.38 93 ASN A N 1
ATOM 712 C CA . ASN A 1 93 ? -30.875 -18.021 52.705 1.00 57.38 93 ASN A CA 1
ATOM 713 C C . ASN A 1 93 ? -29.877 -16.875 52.890 1.00 57.38 93 ASN A C 1
ATOM 715 O O . ASN A 1 93 ? -29.439 -16.319 51.886 1.00 57.38 93 ASN A O 1
ATOM 719 N N . TYR A 1 94 ? -29.452 -16.543 54.109 1.00 61.59 94 TYR A N 1
ATOM 720 C CA . TYR A 1 94 ? -28.553 -15.402 54.315 1.00 61.59 94 TYR A CA 1
ATOM 721 C C . TYR A 1 94 ? -27.120 -15.673 53.835 1.00 61.59 94 TYR A C 1
ATOM 723 O O . TYR A 1 94 ? -26.564 -14.893 53.066 1.00 61.59 94 TYR A O 1
ATOM 731 N N . SER A 1 95 ? -26.555 -16.839 54.159 1.00 69.56 95 SER A N 1
ATOM 732 C CA . SER A 1 95 ? -25.239 -17.265 53.656 1.00 69.56 95 SER A CA 1
ATOM 733 C C . SER A 1 95 ? -25.210 -17.402 52.127 1.00 69.56 95 SER A C 1
ATOM 735 O O . SER A 1 95 ? -24.234 -17.015 51.480 1.00 69.56 95 SER A O 1
ATOM 737 N N . LYS A 1 96 ? -26.309 -17.883 51.526 1.00 75.88 96 LYS A N 1
ATOM 738 C CA . LYS A 1 96 ? -26.495 -17.934 50.067 1.00 75.88 96 LYS A CA 1
ATOM 739 C C . LYS A 1 96 ? -26.609 -16.538 49.461 1.00 75.88 96 LYS A C 1
ATOM 741 O O . LYS A 1 96 ? -25.988 -16.283 48.434 1.00 75.88 96 LYS A O 1
ATOM 746 N N . LEU A 1 97 ? -27.350 -15.631 50.096 1.00 73.69 97 LEU A N 1
ATOM 747 C CA . LEU A 1 97 ? -27.498 -14.243 49.662 1.00 73.69 97 LEU A CA 1
ATOM 748 C C . LEU A 1 97 ? -26.168 -13.488 49.735 1.00 73.69 97 LEU A C 1
ATOM 750 O O . LEU A 1 97 ? -25.806 -12.790 48.792 1.00 73.69 97 LEU A O 1
ATOM 754 N N . GLN A 1 98 ? -25.406 -13.663 50.813 1.00 75.25 98 GLN A N 1
ATOM 755 C CA . GLN A 1 98 ? -24.101 -13.033 50.979 1.00 75.25 98 GLN A CA 1
ATOM 756 C C . GLN A 1 98 ? -23.079 -13.592 49.982 1.00 75.25 98 GLN A C 1
ATOM 758 O O . GLN A 1 98 ? -22.350 -12.827 49.350 1.00 75.25 98 GLN A O 1
ATOM 763 N N . SER A 1 99 ? -23.104 -14.906 49.744 1.00 81.31 99 SER A N 1
ATOM 764 C CA . SER A 1 99 ? -22.309 -15.552 48.690 1.00 81.31 99 SER A CA 1
ATOM 765 C C . SER A 1 99 ? -22.695 -15.049 47.289 1.00 81.31 99 SER A C 1
ATOM 767 O O . SER A 1 99 ? -21.822 -14.752 46.476 1.00 81.31 99 SER A O 1
ATOM 769 N N . ALA A 1 100 ? -23.993 -14.881 47.004 1.00 82.50 100 ALA A N 1
ATOM 770 C CA . ALA A 1 100 ? -24.487 -14.307 45.751 1.00 82.50 100 ALA A CA 1
ATOM 771 C C . ALA A 1 100 ? -24.093 -12.830 45.594 1.00 82.50 100 ALA A C 1
ATOM 773 O O . ALA A 1 100 ? -23.764 -12.399 44.490 1.00 82.50 100 ALA A O 1
ATOM 774 N N . ARG A 1 101 ? -24.077 -12.055 46.685 1.00 83.00 101 ARG A N 1
ATOM 775 C CA . ARG A 1 101 ? -23.610 -10.662 46.694 1.00 83.00 101 ARG A CA 1
ATOM 776 C C . ARG A 1 101 ? -22.130 -10.573 46.326 1.00 83.00 101 ARG A C 1
ATOM 778 O O . ARG A 1 101 ? -21.787 -9.804 45.435 1.00 83.00 101 ARG A O 1
ATOM 785 N N . LEU A 1 102 ? -21.280 -11.393 46.947 1.00 89.56 102 LEU A N 1
ATOM 786 C CA . LEU A 1 102 ? -19.848 -11.453 46.628 1.00 89.56 102 LEU A CA 1
ATOM 787 C C . LEU A 1 102 ? -19.599 -11.907 45.182 1.00 89.56 102 LEU A C 1
ATOM 789 O O . LEU A 1 102 ? -18.766 -11.327 44.488 1.00 89.56 102 LEU A O 1
ATOM 793 N N . ASN A 1 103 ? -20.354 -12.898 44.698 1.00 94.00 103 ASN A N 1
ATOM 794 C CA . ASN A 1 103 ? -20.248 -13.356 43.313 1.00 94.00 103 ASN A CA 1
ATOM 795 C C . ASN A 1 103 ? -20.682 -12.266 42.316 1.00 94.00 103 ASN A C 1
ATOM 797 O O . ASN A 1 103 ? -19.992 -12.018 41.334 1.00 94.00 103 ASN A O 1
ATOM 801 N N . ASN A 1 104 ? -21.773 -11.547 42.593 1.00 91.81 104 ASN A N 1
ATOM 802 C CA . ASN A 1 104 ? -22.200 -10.413 41.770 1.00 91.81 104 ASN A CA 1
ATOM 803 C C . ASN A 1 104 ? -21.161 -9.283 41.741 1.00 91.81 104 ASN A C 1
ATOM 805 O O . ASN A 1 104 ? -20.956 -8.681 40.689 1.00 91.81 104 ASN A O 1
ATOM 809 N N . GLU A 1 105 ? -20.487 -9.011 42.860 1.00 93.44 105 GLU A N 1
ATOM 810 C CA . GLU A 1 105 ? -19.392 -8.035 42.905 1.00 93.44 105 GLU A CA 1
ATOM 811 C C . GLU A 1 105 ? -18.208 -8.493 42.035 1.00 93.44 105 GLU A C 1
ATOM 813 O O . GLU A 1 105 ? -17.708 -7.733 41.207 1.00 93.44 105 GLU A O 1
ATOM 818 N N . SER A 1 106 ? -17.828 -9.773 42.128 1.00 95.56 106 SER A N 1
ATOM 819 C CA . SER A 1 106 ? -16.788 -10.365 41.276 1.00 95.56 106 SER A CA 1
ATOM 820 C C . SER A 1 106 ? -17.151 -10.311 39.785 1.00 95.56 106 SER A C 1
ATOM 822 O O . SER A 1 106 ? -16.323 -9.934 38.952 1.00 95.56 106 SER A O 1
ATOM 824 N N . LEU A 1 107 ? -18.402 -10.629 39.435 1.00 95.50 107 LEU A N 1
ATOM 825 C CA . LEU A 1 107 ? -18.904 -10.536 38.064 1.00 95.50 107 LEU A CA 1
ATOM 826 C C . LEU A 1 107 ? -18.903 -9.094 37.553 1.00 95.50 107 LEU A C 1
ATOM 828 O O . LEU A 1 107 ? -18.560 -8.871 36.393 1.00 95.50 107 LEU A O 1
ATOM 832 N N . ARG A 1 108 ? -19.233 -8.112 38.400 1.00 95.19 108 ARG A N 1
ATOM 833 C CA . ARG A 1 108 ? -19.156 -6.687 38.049 1.00 95.19 108 ARG A CA 1
ATOM 834 C C . ARG A 1 108 ? -17.735 -6.248 37.740 1.00 95.19 108 ARG A C 1
ATOM 836 O O . ARG A 1 108 ? -17.535 -5.554 36.746 1.00 95.19 108 ARG A O 1
ATOM 843 N N . GLU A 1 109 ? -16.756 -6.651 38.543 1.00 95.38 109 GLU A N 1
ATOM 844 C CA . GLU A 1 109 ? -15.357 -6.325 38.256 1.00 95.38 109 GLU A CA 1
ATOM 845 C C . GLU A 1 109 ? -14.875 -6.983 36.961 1.00 95.38 109 GLU A C 1
ATOM 847 O O . GLU A 1 109 ? -14.273 -6.316 36.118 1.00 95.38 109 GLU A O 1
ATOM 852 N N . ARG A 1 110 ? -15.243 -8.247 36.723 1.00 96.19 110 ARG A N 1
ATOM 853 C CA . ARG A 1 110 ? -14.928 -8.933 35.463 1.00 96.19 110 ARG A CA 1
ATOM 854 C C . ARG A 1 110 ? -15.604 -8.271 34.254 1.00 96.19 110 ARG A C 1
ATOM 856 O O . ARG A 1 110 ? -15.016 -8.235 33.176 1.00 96.19 110 ARG A O 1
ATOM 863 N N . LEU A 1 111 ? -16.811 -7.723 34.418 1.00 96.62 111 LEU A N 1
ATOM 864 C CA . LEU A 1 111 ? -17.494 -6.952 33.375 1.00 96.62 111 LEU A CA 1
ATOM 865 C C . LEU A 1 111 ? -16.737 -5.652 33.065 1.00 96.62 111 LEU A C 1
ATOM 867 O O . LEU A 1 111 ? -16.435 -5.393 31.906 1.00 96.62 111 LEU A O 1
ATOM 871 N N . LYS A 1 112 ? -16.341 -4.890 34.095 1.00 96.62 112 LYS A N 1
ATOM 872 C CA . LYS A 1 112 ? -15.531 -3.671 33.923 1.00 96.62 112 LYS A CA 1
ATOM 873 C C . LYS A 1 112 ? -14.202 -3.966 33.231 1.00 96.62 112 LYS A C 1
ATOM 875 O O . LYS A 1 112 ? -13.748 -3.177 32.409 1.00 96.62 112 LYS A O 1
ATOM 880 N N . GLU A 1 113 ? -13.555 -5.079 33.566 1.00 97.00 113 GLU A N 1
ATOM 881 C CA . GLU A 1 113 ? -12.325 -5.512 32.901 1.00 97.00 113 GLU A CA 1
ATOM 882 C C . GLU A 1 113 ? -12.562 -5.828 31.421 1.00 97.00 113 GLU A C 1
ATOM 884 O O . GLU A 1 113 ? -11.840 -5.317 30.566 1.00 97.00 113 GLU A O 1
ATOM 889 N N . LYS A 1 114 ? -13.621 -6.584 31.105 1.00 97.00 114 LYS A N 1
ATOM 890 C CA . LYS A 1 114 ? -14.024 -6.870 29.721 1.00 97.00 114 LYS A CA 1
ATOM 891 C C . LYS A 1 114 ? -14.333 -5.594 28.938 1.00 97.00 114 LYS A C 1
ATOM 893 O O . LYS A 1 114 ? -13.886 -5.481 27.801 1.00 97.00 114 LYS A O 1
ATOM 898 N N . ASP A 1 115 ? -15.022 -4.626 29.538 1.00 97.50 115 ASP A N 1
ATOM 899 C CA . ASP A 1 115 ? -15.310 -3.335 28.905 1.00 97.50 115 ASP A CA 1
ATOM 900 C C . ASP A 1 115 ? -14.024 -2.556 28.602 1.00 97.50 115 ASP A C 1
ATOM 902 O O . ASP A 1 115 ? -13.870 -2.019 27.504 1.00 97.50 115 ASP A O 1
ATOM 906 N N . ARG A 1 116 ? -13.048 -2.559 29.525 1.00 96.94 116 ARG A N 1
ATOM 907 C CA . ARG A 1 116 ? -11.719 -1.978 29.267 1.00 96.94 116 ARG A CA 1
ATOM 908 C C . ARG A 1 116 ? -11.011 -2.685 28.110 1.00 96.94 116 ARG A C 1
ATOM 910 O O . ARG A 1 116 ? -10.458 -2.001 27.254 1.00 96.94 116 ARG A O 1
ATOM 917 N N . SER A 1 117 ? -11.044 -4.019 28.051 1.00 97.19 117 SER A N 1
ATOM 918 C CA . SER A 1 117 ? -10.456 -4.784 26.940 1.00 97.19 117 SER A CA 1
ATOM 919 C C . SER A 1 117 ? -11.150 -4.517 25.602 1.00 97.19 117 SER A C 1
ATOM 921 O O . SER A 1 117 ? -10.499 -4.456 24.564 1.00 97.19 117 SER A O 1
ATOM 923 N N . ILE A 1 118 ? -12.472 -4.345 25.597 1.00 98.06 118 ILE A N 1
ATOM 924 C CA . ILE A 1 118 ? -13.216 -3.974 24.388 1.00 98.06 118 ILE A CA 1
ATOM 925 C C . ILE A 1 118 ? -12.784 -2.584 23.917 1.00 98.06 118 ILE A C 1
ATOM 927 O O . ILE A 1 118 ? -12.586 -2.372 22.723 1.00 98.06 118 ILE A O 1
ATOM 931 N N . GLU A 1 119 ? -12.598 -1.643 24.840 1.00 96.94 119 GLU A N 1
ATOM 932 C CA . GLU A 1 119 ? -12.173 -0.287 24.507 1.00 96.94 119 GLU A CA 1
ATOM 933 C C . GLU A 1 119 ? -10.740 -0.242 23.954 1.00 96.94 119 GLU A C 1
ATOM 935 O O . GLU A 1 119 ? -10.472 0.471 22.985 1.00 96.94 119 GLU A O 1
ATOM 940 N N . THR A 1 120 ? -9.816 -1.040 24.502 1.00 97.06 120 THR A N 1
ATOM 941 C CA . THR A 1 120 ? -8.465 -1.163 23.931 1.00 97.06 120 THR A CA 1
ATOM 942 C C . THR A 1 120 ? -8.499 -1.803 22.546 1.00 97.06 120 THR A C 1
ATOM 944 O O . THR A 1 120 ? -7.864 -1.283 21.630 1.00 97.06 120 THR A O 1
ATOM 947 N N . LEU A 1 121 ? -9.288 -2.864 22.350 1.00 97.31 121 LEU A N 1
ATOM 948 C CA . LEU A 1 121 ? -9.453 -3.501 21.041 1.00 97.31 121 LEU A CA 1
ATOM 94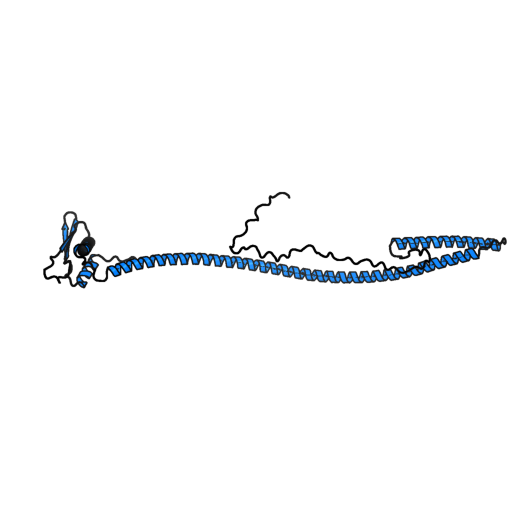9 C C . LEU A 1 121 ? -10.049 -2.550 20.002 1.00 97.31 121 LEU A C 1
ATOM 951 O O . LEU A 1 121 ? -9.588 -2.536 18.864 1.00 97.31 121 LEU A O 1
ATOM 955 N N . LYS A 1 122 ? -11.025 -1.714 20.375 1.00 97.88 122 LYS A N 1
ATOM 956 C CA . LYS A 1 122 ? -11.561 -0.679 19.479 1.00 97.88 122 LYS A CA 1
ATOM 957 C C . LYS A 1 122 ? -10.473 0.288 19.023 1.00 97.88 122 LYS A C 1
ATOM 959 O O . LYS A 1 122 ? -10.380 0.542 17.828 1.00 97.88 122 LYS A O 1
ATOM 964 N N . LYS A 1 123 ? -9.634 0.774 19.946 1.00 97.38 123 LYS A N 1
ATOM 965 C CA . LYS A 1 123 ? -8.518 1.682 19.624 1.00 97.38 123 LYS A CA 1
ATOM 966 C C . LYS A 1 123 ? -7.508 1.040 18.674 1.00 97.38 123 LYS A C 1
ATOM 968 O O . LYS A 1 123 ? -7.091 1.669 17.703 1.00 97.38 123 LYS A O 1
ATOM 973 N N . VAL A 1 124 ? -7.151 -0.221 18.924 1.00 97.81 124 VAL A N 1
ATOM 974 C CA . VAL A 1 124 ? -6.271 -0.987 18.029 1.00 97.81 124 VAL A CA 1
ATOM 975 C C . VAL A 1 124 ? -6.909 -1.122 16.648 1.00 97.81 124 VAL A C 1
ATOM 977 O O . VAL A 1 124 ? -6.261 -0.829 15.650 1.00 97.81 124 VAL A O 1
ATOM 980 N N . ASN A 1 125 ? -8.191 -1.478 16.578 1.00 97.88 125 ASN A N 1
ATOM 981 C CA . ASN A 1 125 ? -8.885 -1.654 15.305 1.00 97.88 125 ASN A CA 1
ATOM 982 C C . ASN A 1 125 ? -8.987 -0.339 14.509 1.00 97.88 125 ASN A C 1
ATOM 984 O O . ASN A 1 125 ? -8.778 -0.331 13.300 1.00 97.88 125 ASN A O 1
ATOM 988 N N . THR A 1 126 ? -9.232 0.794 15.178 1.00 97.56 126 THR A N 1
ATOM 989 C CA . THR A 1 126 ? -9.206 2.111 14.520 1.00 97.56 126 THR A CA 1
ATOM 990 C C . THR A 1 126 ? -7.818 2.476 13.999 1.00 97.56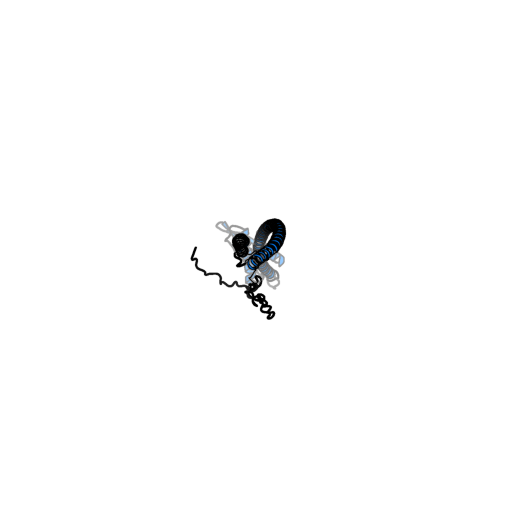 126 THR A C 1
ATOM 992 O O . THR A 1 126 ? -7.714 3.029 12.909 1.00 97.56 126 THR A O 1
ATOM 995 N N . SER A 1 127 ? -6.754 2.138 14.735 1.00 97.75 127 SER A N 1
ATOM 996 C CA . SER A 1 127 ? -5.378 2.383 14.290 1.00 97.75 127 SER A CA 1
ATOM 997 C C . SER A 1 127 ? -5.006 1.503 13.094 1.00 97.75 127 SER A C 1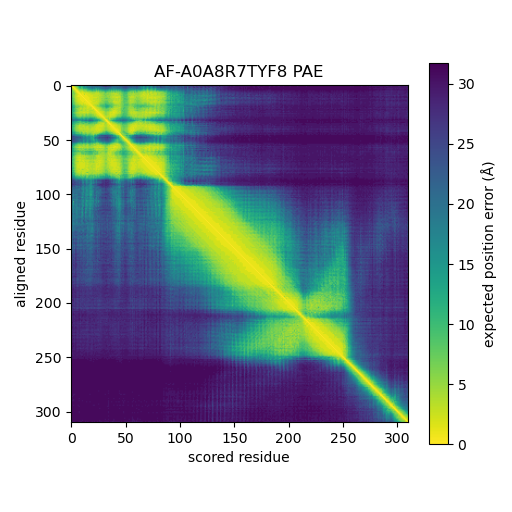
ATOM 999 O O . SER A 1 127 ? -4.433 2.001 12.130 1.00 97.75 127 SER A O 1
ATOM 1001 N N . LEU A 1 128 ? -5.398 0.226 13.103 1.00 97.88 128 LEU A N 1
ATOM 1002 C CA . LEU A 1 128 ? -5.202 -0.676 11.964 1.00 97.88 128 LEU A CA 1
ATOM 1003 C C . LEU A 1 128 ? -5.951 -0.193 10.717 1.00 97.88 128 LEU A C 1
ATOM 1005 O O . LEU A 1 128 ? -5.397 -0.235 9.622 1.00 97.88 128 LEU A O 1
ATOM 1009 N N . ALA A 1 129 ? -7.178 0.310 10.872 1.00 97.88 129 ALA A N 1
ATOM 1010 C CA . ALA A 1 129 ? -7.933 0.885 9.762 1.00 97.88 129 ALA A CA 1
ATOM 1011 C C . ALA A 1 129 ? -7.234 2.117 9.158 1.00 97.88 129 ALA A C 1
ATOM 1013 O O . ALA A 1 129 ? -7.175 2.245 7.939 1.00 97.88 129 ALA A O 1
ATOM 1014 N N . GLN A 1 130 ? -6.656 2.990 9.992 1.00 97.38 130 GLN A N 1
ATOM 1015 C CA . GLN A 1 130 ? -5.864 4.135 9.524 1.00 97.38 130 GLN A CA 1
ATOM 1016 C C . GLN A 1 130 ? -4.600 3.693 8.778 1.00 97.38 130 GLN A C 1
ATOM 1018 O O . GLN A 1 130 ? -4.336 4.186 7.686 1.00 97.38 130 GLN A O 1
ATOM 1023 N N . GLN A 1 131 ? -3.859 2.719 9.315 1.00 97.56 131 GLN A N 1
ATOM 1024 C CA . GLN A 1 131 ? -2.666 2.187 8.647 1.00 97.56 131 GLN A CA 1
ATOM 1025 C C . GLN A 1 131 ? -2.998 1.543 7.296 1.00 97.56 131 GLN A C 1
ATOM 1027 O O . GLN A 1 131 ? -2.249 1.708 6.336 1.00 97.56 131 GLN A O 1
ATOM 1032 N N . LEU A 1 132 ? -4.120 0.820 7.198 1.00 97.75 132 LEU A N 1
ATOM 1033 C CA . LEU A 1 132 ? -4.586 0.255 5.930 1.00 97.75 132 LEU A CA 1
ATOM 1034 C C . LEU A 1 132 ? -4.894 1.347 4.904 1.00 97.75 132 LEU A C 1
ATOM 1036 O O . LEU A 1 132 ? -4.484 1.223 3.754 1.00 97.75 132 LEU A O 1
ATOM 1040 N N . GLU A 1 133 ? -5.554 2.425 5.322 1.00 97.69 133 GLU A N 1
ATOM 1041 C CA . GLU A 1 133 ? -5.851 3.564 4.453 1.00 97.69 133 GLU A CA 1
ATOM 1042 C C . GLU A 1 133 ? -4.565 4.258 3.965 1.00 97.69 133 GLU A C 1
ATOM 1044 O O . GLU A 1 133 ? -4.407 4.525 2.775 1.00 97.69 133 GLU A O 1
ATOM 1049 N N . GLU A 1 134 ? -3.589 4.491 4.844 1.00 97.56 134 GLU A N 1
ATOM 1050 C CA . GLU A 1 134 ? -2.284 5.064 4.475 1.00 97.56 134 GLU A CA 1
ATOM 1051 C C . GLU A 1 134 ? -1.516 4.178 3.484 1.00 97.56 134 GLU A C 1
ATOM 1053 O O . GLU A 1 134 ? -0.960 4.663 2.490 1.00 97.56 134 GLU A O 1
ATOM 1058 N N . LYS A 1 135 ? -1.506 2.861 3.723 1.00 97.44 135 LYS A N 1
ATOM 1059 C CA . LYS A 1 135 ? -0.886 1.886 2.817 1.00 97.44 135 LYS A CA 1
ATOM 1060 C C . LYS A 1 135 ? -1.586 1.857 1.463 1.00 97.44 135 LYS A C 1
ATOM 1062 O O . LYS A 1 135 ? -0.897 1.789 0.448 1.00 97.44 135 LYS A O 1
ATOM 1067 N N . ASN A 1 136 ? -2.912 1.963 1.437 1.00 98.00 136 ASN A N 1
ATOM 1068 C CA . ASN A 1 136 ? -3.682 1.996 0.198 1.00 98.00 136 ASN A CA 1
ATOM 1069 C C . ASN A 1 136 ? -3.380 3.264 -0.622 1.00 98.00 136 ASN A C 1
ATOM 1071 O O . ASN A 1 136 ? -3.057 3.172 -1.802 1.00 98.00 136 ASN A O 1
ATOM 1075 N N . ASN A 1 137 ? -3.338 4.433 0.023 1.00 97.69 137 ASN A N 1
ATOM 1076 C CA . ASN A 1 137 ? -2.944 5.686 -0.631 1.00 97.69 137 ASN A CA 1
ATOM 1077 C C . ASN A 1 137 ? -1.500 5.642 -1.171 1.00 97.69 137 ASN A C 1
ATOM 1079 O O . ASN A 1 137 ? -1.206 6.150 -2.256 1.00 97.69 137 ASN A O 1
ATOM 1083 N N . THR A 1 138 ? -0.588 5.005 -0.429 1.00 97.62 138 THR A N 1
ATOM 1084 C CA . THR A 1 138 ? 0.797 4.786 -0.879 1.00 97.62 138 THR A CA 1
ATOM 1085 C C . THR A 1 138 ? 0.838 3.884 -2.112 1.00 97.62 138 THR A C 1
ATOM 1087 O O . THR A 1 138 ? 1.544 4.189 -3.074 1.00 97.62 138 THR A O 1
ATOM 1090 N N . LEU A 1 139 ? 0.057 2.800 -2.110 1.00 98.00 139 LEU A N 1
ATOM 1091 C CA . LEU A 1 139 ? -0.048 1.880 -3.238 1.00 98.00 139 LEU A CA 1
ATOM 1092 C C . LEU A 1 139 ? -0.569 2.590 -4.495 1.00 98.00 139 LEU A C 1
ATOM 1094 O O . LEU A 1 139 ? 0.042 2.450 -5.552 1.00 98.00 139 LEU A O 1
ATOM 1098 N N . ASP A 1 140 ? -1.617 3.406 -4.377 1.00 98.06 140 ASP A N 1
ATOM 1099 C CA . ASP A 1 140 ? -2.162 4.179 -5.500 1.00 98.06 140 ASP A CA 1
ATOM 1100 C C . ASP A 1 140 ? -1.121 5.139 -6.103 1.00 98.06 140 ASP A C 1
ATOM 1102 O O . ASP A 1 140 ? -0.989 5.250 -7.327 1.00 98.06 140 ASP A O 1
ATOM 1106 N N . SER A 1 141 ? -0.322 5.796 -5.254 1.00 98.06 141 SER A N 1
ATOM 1107 C CA . SER A 1 141 ? 0.778 6.669 -5.689 1.00 98.06 141 SER A CA 1
ATOM 1108 C C . SER A 1 141 ? 1.871 5.899 -6.446 1.00 98.06 141 SER A C 1
ATOM 1110 O O . SER A 1 141 ? 2.329 6.330 -7.513 1.00 98.06 141 SER A O 1
ATOM 1112 N N . ILE A 1 142 ? 2.252 4.720 -5.942 1.00 97.69 142 ILE A N 1
ATOM 1113 C CA . ILE A 1 142 ? 3.221 3.833 -6.601 1.00 97.69 142 ILE A CA 1
ATOM 1114 C C . ILE A 1 142 ? 2.669 3.342 -7.941 1.00 97.69 142 ILE A C 1
ATOM 1116 O O . ILE A 1 142 ? 3.372 3.398 -8.948 1.00 97.69 142 ILE A O 1
ATOM 1120 N N . MET A 1 143 ? 1.406 2.913 -7.994 1.00 97.38 143 MET A N 1
ATOM 1121 C CA . MET A 1 143 ? 0.769 2.453 -9.231 1.00 97.38 143 MET A CA 1
ATOM 1122 C C . MET A 1 143 ? 0.742 3.547 -10.299 1.00 97.38 143 MET A C 1
ATOM 1124 O O . MET A 1 143 ? 1.037 3.273 -11.464 1.00 97.38 143 MET A O 1
ATOM 1128 N N . LYS A 1 144 ? 0.446 4.791 -9.909 1.00 97.75 144 LYS A N 1
ATOM 1129 C CA . LYS A 1 144 ? 0.509 5.942 -10.813 1.00 97.75 144 LYS A CA 1
ATOM 1130 C C . LYS A 1 144 ? 1.928 6.172 -11.338 1.00 97.75 144 LYS A C 1
ATOM 1132 O O . LYS A 1 144 ? 2.117 6.283 -12.544 1.00 97.75 144 LYS A O 1
ATOM 1137 N N . THR A 1 145 ? 2.922 6.166 -10.453 1.00 97.94 145 THR A N 1
ATOM 1138 C CA . THR A 1 145 ? 4.333 6.349 -10.829 1.00 97.94 145 THR A CA 1
ATOM 1139 C C . THR A 1 145 ? 4.810 5.250 -11.781 1.00 97.94 145 THR A C 1
ATOM 1141 O O . THR A 1 145 ? 5.432 5.539 -12.802 1.00 97.94 145 THR A O 1
ATOM 1144 N N . ASN A 1 146 ? 4.465 3.992 -11.502 1.00 97.69 146 ASN A N 1
ATOM 1145 C CA . ASN A 1 146 ? 4.808 2.858 -12.359 1.00 97.69 146 ASN A CA 1
ATOM 1146 C C . ASN A 1 146 ? 4.152 2.967 -13.738 1.00 97.69 146 ASN A C 1
ATOM 1148 O O . ASN A 1 146 ? 4.779 2.632 -14.742 1.00 97.69 146 ASN A O 1
ATOM 1152 N N . LYS A 1 147 ? 2.911 3.462 -13.807 1.00 97.94 147 LYS A N 1
ATOM 1153 C CA . LYS A 1 147 ? 2.236 3.731 -15.079 1.00 97.94 147 LYS A CA 1
ATOM 1154 C C . LYS A 1 147 ? 2.987 4.782 -15.900 1.00 97.94 147 LYS A C 1
ATOM 1156 O O . LYS A 1 147 ? 3.280 4.522 -17.064 1.00 97.94 147 LYS A O 1
ATOM 1161 N N . ASP A 1 148 ? 3.355 5.903 -15.285 1.00 97.62 148 ASP A N 1
ATOM 1162 C CA . ASP A 1 148 ? 4.112 6.974 -15.948 1.00 97.62 148 ASP A CA 1
ATOM 1163 C C . ASP A 1 148 ? 5.499 6.481 -16.410 1.00 97.62 148 ASP A C 1
ATOM 1165 O O . ASP A 1 148 ? 6.008 6.886 -17.456 1.00 97.62 148 ASP A O 1
ATOM 1169 N N . MET A 1 149 ? 6.132 5.584 -15.646 1.00 97.69 149 MET A N 1
ATOM 1170 C CA . MET A 1 149 ? 7.395 4.953 -16.041 1.00 97.69 149 MET A CA 1
ATOM 1171 C C . MET A 1 149 ? 7.227 4.009 -17.232 1.00 97.69 149 MET A C 1
ATOM 1173 O O . MET A 1 149 ? 8.056 4.053 -18.138 1.00 97.69 149 MET A O 1
ATOM 1177 N N . MET A 1 150 ? 6.175 3.185 -17.261 1.00 97.06 150 MET A N 1
ATOM 1178 C CA . MET A 1 150 ? 5.895 2.305 -18.401 1.00 97.06 150 MET A CA 1
ATOM 1179 C C . MET A 1 150 ? 5.657 3.098 -19.689 1.00 97.06 150 MET A C 1
ATOM 1181 O O . MET A 1 150 ? 6.167 2.710 -20.735 1.00 97.06 150 MET A O 1
ATOM 1185 N N . GLU A 1 151 ? 4.946 4.226 -19.613 1.00 97.31 151 GLU A N 1
ATOM 1186 C CA . GLU A 1 151 ? 4.734 5.113 -20.763 1.00 97.31 151 GLU A CA 1
ATOM 1187 C C . GLU A 1 151 ? 6.064 5.680 -21.285 1.00 97.31 151 GLU A C 1
ATOM 1189 O O . GLU A 1 151 ? 6.368 5.553 -22.469 1.00 97.31 151 GLU A O 1
ATOM 1194 N N . LYS A 1 152 ? 6.931 6.178 -20.394 1.00 96.81 152 LYS A N 1
ATOM 1195 C CA . LYS A 1 152 ? 8.275 6.656 -20.769 1.00 96.81 152 LYS A CA 1
ATOM 1196 C C . LYS A 1 152 ? 9.177 5.565 -21.344 1.00 96.81 152 LYS A C 1
ATOM 1198 O O . LYS A 1 152 ? 10.059 5.867 -22.145 1.00 96.81 152 LYS A O 1
ATOM 1203 N N . VAL A 1 153 ? 9.033 4.319 -20.893 1.00 96.94 153 VAL A N 1
ATOM 1204 C CA . VAL A 1 153 ? 9.782 3.185 -21.457 1.00 96.94 153 VAL A CA 1
ATOM 1205 C C . VAL A 1 153 ? 9.294 2.893 -22.873 1.00 96.94 153 VAL A C 1
ATOM 1207 O O . VAL A 1 153 ? 10.126 2.815 -23.769 1.00 96.94 153 VAL A O 1
ATOM 1210 N N . ALA A 1 154 ? 7.978 2.854 -23.098 1.00 96.50 154 ALA A N 1
ATOM 1211 C CA . ALA A 1 154 ? 7.414 2.666 -24.434 1.00 96.50 154 ALA A CA 1
ATOM 1212 C C . ALA A 1 154 ? 7.861 3.767 -25.417 1.00 96.50 154 ALA A C 1
ATOM 1214 O O . ALA A 1 154 ? 8.293 3.464 -26.526 1.00 96.50 154 ALA A O 1
ATOM 1215 N N . GLU A 1 155 ? 7.864 5.037 -24.990 1.00 96.44 155 GLU A N 1
ATOM 1216 C CA . GLU A 1 155 ? 8.387 6.149 -25.801 1.00 96.44 155 GLU A CA 1
ATOM 1217 C C . GLU A 1 155 ? 9.870 5.966 -26.165 1.00 96.44 155 GLU A C 1
ATOM 1219 O O . GLU A 1 155 ? 10.300 6.294 -27.273 1.00 96.44 155 GLU A O 1
ATOM 1224 N N . ARG A 1 156 ? 10.683 5.451 -25.234 1.00 96.12 156 ARG A N 1
ATOM 1225 C CA . ARG A 1 156 ? 12.104 5.181 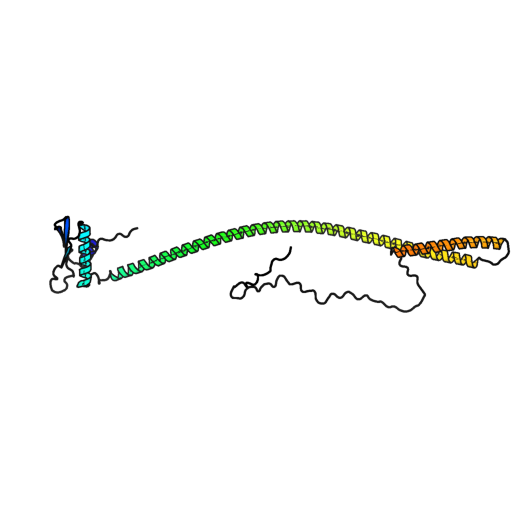-25.491 1.00 96.12 156 ARG A CA 1
ATOM 1226 C C . ARG A 1 156 ? 12.302 4.010 -26.444 1.00 96.12 156 ARG A C 1
ATOM 1228 O O . ARG A 1 156 ? 13.214 4.085 -27.266 1.00 96.12 156 ARG A O 1
ATOM 1235 N N . ASP A 1 157 ? 11.474 2.976 -26.363 1.00 97.31 157 ASP A N 1
ATOM 1236 C CA . ASP A 1 157 ? 11.536 1.830 -27.273 1.00 97.31 157 ASP A CA 1
ATOM 1237 C C . ASP A 1 157 ? 11.271 2.260 -28.725 1.00 97.31 157 ASP A C 1
ATOM 1239 O O . ASP A 1 157 ? 12.026 1.883 -29.626 1.00 97.31 157 ASP A O 1
ATOM 1243 N N . ASP A 1 158 ? 10.297 3.150 -28.948 1.00 96.69 158 ASP A N 1
ATOM 1244 C CA . ASP A 1 158 ? 10.034 3.740 -30.269 1.00 96.69 158 ASP A CA 1
ATOM 1245 C C . ASP A 1 158 ? 11.251 4.520 -30.806 1.00 96.69 158 ASP A C 1
ATOM 1247 O O . ASP A 1 158 ? 11.619 4.416 -31.984 1.00 96.69 158 ASP A O 1
ATOM 1251 N N . VAL A 1 159 ? 11.928 5.283 -29.938 1.00 96.69 159 VAL A N 1
ATOM 1252 C CA . VAL A 1 159 ? 13.154 6.016 -30.297 1.00 96.69 159 VAL A CA 1
ATOM 1253 C C . VAL A 1 159 ? 14.300 5.058 -30.631 1.00 96.69 159 VAL A C 1
ATOM 1255 O O . VAL A 1 159 ? 15.015 5.281 -31.611 1.00 96.69 159 VAL A O 1
ATOM 1258 N N . ILE A 1 160 ? 14.478 3.986 -29.856 1.00 97.38 160 ILE A N 1
ATOM 1259 C CA . ILE A 1 160 ? 15.511 2.971 -30.098 1.00 97.38 160 ILE A CA 1
ATOM 1260 C C . ILE A 1 160 ? 15.293 2.298 -31.456 1.00 97.38 160 ILE A C 1
ATOM 1262 O O . ILE A 1 160 ? 16.252 2.159 -32.223 1.00 97.38 160 ILE A O 1
ATOM 1266 N N . GLU A 1 161 ? 14.055 1.935 -31.799 1.00 97.06 161 GLU A N 1
ATOM 1267 C CA . GLU A 1 161 ? 13.758 1.315 -33.094 1.00 97.06 161 GLU A CA 1
ATOM 1268 C C . GLU A 1 161 ? 14.022 2.288 -34.257 1.00 97.06 161 GLU A C 1
ATOM 1270 O O . GLU A 1 161 ? 14.597 1.905 -35.280 1.00 97.06 161 GLU A O 1
ATOM 1275 N N . SER A 1 162 ? 13.709 3.577 -34.083 1.00 97.25 162 SER A N 1
ATOM 1276 C CA . SER A 1 162 ? 14.062 4.621 -35.053 1.00 97.25 162 SER A CA 1
ATOM 1277 C C . SER A 1 162 ? 15.581 4.734 -35.260 1.00 97.25 162 SER A C 1
ATOM 1279 O O . SER A 1 162 ? 16.064 4.683 -36.396 1.00 97.25 162 SER A O 1
ATOM 1281 N N . ILE A 1 163 ? 16.363 4.798 -34.174 1.00 97.19 163 ILE A N 1
ATOM 1282 C CA . ILE A 1 163 ? 17.835 4.861 -34.228 1.00 97.19 163 ILE A CA 1
ATOM 1283 C C . ILE A 1 163 ? 18.413 3.622 -34.917 1.00 97.19 163 ILE A C 1
ATOM 1285 O O . ILE A 1 163 ? 19.313 3.732 -35.752 1.00 97.19 163 ILE A O 1
ATOM 1289 N N . LYS A 1 164 ? 17.892 2.436 -34.604 1.00 97.81 164 LYS A N 1
ATOM 1290 C CA . LYS A 1 164 ? 18.314 1.173 -35.214 1.00 97.81 164 LYS A CA 1
ATOM 1291 C C . LYS A 1 164 ? 18.106 1.176 -36.730 1.00 97.81 164 LYS A C 1
ATOM 1293 O O . LYS A 1 164 ? 19.024 0.802 -37.461 1.00 97.81 164 LYS A O 1
ATOM 1298 N N . ASN A 1 165 ? 16.962 1.664 -37.210 1.00 96.94 165 ASN A N 1
ATOM 1299 C CA . ASN A 1 165 ? 16.683 1.795 -38.644 1.00 96.94 165 ASN A CA 1
ATOM 1300 C C . ASN A 1 165 ? 17.639 2.782 -39.338 1.00 96.94 165 ASN A C 1
ATOM 1302 O O . ASN A 1 165 ? 18.149 2.509 -40.433 1.00 96.94 165 ASN A O 1
ATOM 1306 N N . VAL A 1 166 ? 17.938 3.911 -38.688 1.00 97.19 166 VAL A N 1
ATOM 1307 C CA . VAL A 1 166 ? 18.932 4.876 -39.186 1.00 97.19 166 VAL A CA 1
ATOM 1308 C C . VAL A 1 166 ? 20.319 4.234 -39.262 1.00 97.19 166 VAL A C 1
ATOM 1310 O O . VAL A 1 166 ? 20.968 4.306 -40.306 1.00 97.19 166 VAL A O 1
ATOM 1313 N N . ASN A 1 167 ? 20.754 3.539 -38.210 1.00 97.50 167 ASN A N 1
ATOM 1314 C CA . ASN A 1 167 ? 22.051 2.861 -38.174 1.00 97.50 167 ASN A CA 1
ATOM 1315 C C . ASN A 1 167 ? 22.177 1.783 -39.258 1.00 97.50 167 ASN A C 1
ATOM 1317 O O . ASN A 1 167 ? 23.212 1.702 -39.916 1.00 97.50 167 ASN A O 1
ATOM 1321 N N . GLN A 1 168 ? 21.126 0.998 -39.508 1.00 97.38 168 GLN A N 1
ATOM 1322 C CA . GLN A 1 168 ? 21.109 0.032 -40.613 1.00 97.38 168 GLN A CA 1
ATOM 1323 C C . GLN A 1 168 ? 21.284 0.713 -41.976 1.00 97.38 168 GLN A C 1
ATOM 1325 O O . GLN A 1 168 ? 22.042 0.234 -42.822 1.00 97.38 168 GLN A O 1
ATOM 1330 N N . THR A 1 169 ? 20.625 1.856 -42.181 1.00 96.81 169 THR A N 1
ATOM 1331 C CA . THR A 1 169 ? 20.753 2.639 -43.417 1.00 96.81 169 THR A CA 1
ATOM 1332 C C . THR A 1 169 ? 22.179 3.160 -43.598 1.00 96.81 169 THR A C 1
ATOM 1334 O O . THR A 1 169 ? 22.746 3.044 -44.685 1.00 96.81 169 THR A O 1
ATOM 1337 N N . LEU A 1 170 ? 22.784 3.687 -42.531 1.00 96.44 170 LEU A N 1
ATOM 1338 C CA . LEU A 1 170 ? 24.164 4.175 -42.552 1.00 96.44 170 LEU A CA 1
ATOM 1339 C C . LEU A 1 170 ? 25.170 3.050 -42.817 1.00 96.44 170 LEU A C 1
ATOM 1341 O O . LEU A 1 170 ? 26.071 3.231 -43.632 1.00 96.44 170 LEU A O 1
ATOM 1345 N N . LEU A 1 171 ? 24.996 1.880 -42.194 1.00 97.06 171 LEU A N 1
ATOM 1346 C CA . LEU A 1 171 ? 25.841 0.708 -42.446 1.00 97.06 171 LEU A CA 1
ATOM 1347 C C . LEU A 1 171 ? 25.766 0.258 -43.907 1.00 97.06 171 LEU A C 1
ATOM 1349 O O . LEU A 1 171 ? 26.798 -0.028 -44.515 1.00 97.06 171 LEU A O 1
ATOM 1353 N N . LYS A 1 172 ? 24.567 0.258 -44.501 1.00 96.25 172 LYS A N 1
ATOM 1354 C CA . LYS A 1 172 ? 24.393 -0.049 -45.924 1.00 96.25 172 LYS A CA 1
ATOM 1355 C C . LYS A 1 172 ? 25.137 0.954 -46.812 1.00 96.25 172 LYS A C 1
ATOM 1357 O O . LYS A 1 172 ? 25.897 0.544 -47.685 1.00 96.25 172 LYS A O 1
ATOM 1362 N N . GLN A 1 173 ? 24.971 2.254 -46.560 1.00 95.38 173 GLN A N 1
ATOM 1363 C CA . GLN A 1 173 ? 25.673 3.304 -47.308 1.00 95.38 173 GLN A CA 1
ATOM 1364 C C . GLN A 1 173 ? 27.196 3.215 -47.150 1.00 95.38 173 GLN A C 1
ATOM 1366 O O . GLN A 1 173 ? 27.932 3.482 -48.100 1.00 95.38 173 GLN A O 1
ATOM 1371 N N . LEU A 1 174 ? 27.682 2.851 -45.961 1.00 94.81 174 LEU A N 1
ATOM 1372 C CA . LEU A 1 174 ? 29.105 2.650 -45.714 1.00 94.81 174 LEU A CA 1
ATOM 1373 C C . LEU A 1 174 ? 29.646 1.482 -46.546 1.00 94.81 174 LEU A C 1
ATOM 1375 O O . LEU A 1 174 ? 30.671 1.648 -47.202 1.00 94.81 174 LEU A O 1
ATOM 1379 N N . GLY A 1 175 ? 28.936 0.349 -46.578 1.00 94.00 175 GLY A N 1
ATOM 1380 C CA . GLY A 1 175 ? 29.293 -0.798 -47.418 1.00 94.00 175 GLY A CA 1
ATOM 1381 C C . GLY A 1 175 ? 29.325 -0.448 -48.909 1.00 94.00 175 GLY A C 1
ATOM 1382 O O . GLY A 1 175 ? 30.313 -0.722 -49.586 1.00 94.00 175 GLY A O 1
ATOM 1383 N N . GLU A 1 176 ? 28.304 0.257 -49.407 1.00 95.25 176 GLU A N 1
ATOM 1384 C CA . GLU A 1 176 ? 28.258 0.732 -50.800 1.00 95.25 176 GLU A CA 1
ATOM 1385 C C . GLU A 1 176 ? 29.451 1.642 -51.137 1.00 95.25 176 GLU A C 1
ATOM 1387 O O . GLU A 1 176 ? 30.085 1.490 -52.185 1.00 95.25 176 GLU A O 1
ATOM 1392 N N . LYS A 1 177 ? 29.806 2.570 -50.238 1.00 91.56 177 LYS A N 1
ATOM 1393 C CA . LYS A 1 177 ? 30.977 3.442 -50.415 1.00 91.56 177 LYS A CA 1
ATOM 1394 C C . LYS A 1 177 ? 32.289 2.662 -50.382 1.00 91.56 177 LYS A C 1
ATOM 1396 O O . LYS A 1 177 ? 33.164 2.936 -51.200 1.00 91.56 177 LYS A O 1
ATOM 1401 N N . GLN A 1 178 ? 32.431 1.689 -49.484 1.00 92.00 178 GLN A N 1
ATOM 1402 C CA . GLN A 1 178 ? 33.613 0.826 -49.423 1.00 92.00 178 GLN A CA 1
ATOM 1403 C C . GLN A 1 178 ? 33.784 0.007 -50.709 1.00 92.00 178 GLN A C 1
ATOM 1405 O O . GLN A 1 178 ? 34.902 -0.111 -51.208 1.00 92.00 178 GLN A O 1
ATOM 1410 N N . ASP A 1 179 ? 32.698 -0.499 -51.293 1.00 91.44 179 ASP A N 1
ATOM 1411 C CA . ASP A 1 179 ? 32.744 -1.211 -52.573 1.00 91.44 179 ASP A CA 1
ATOM 1412 C C . ASP A 1 179 ? 33.149 -0.299 -53.736 1.00 91.44 179 ASP A C 1
ATOM 1414 O O . ASP A 1 179 ? 33.910 -0.714 -54.615 1.00 91.44 179 ASP A O 1
ATOM 1418 N N . ILE A 1 180 ? 32.676 0.953 -53.746 1.00 89.00 180 ILE A N 1
ATOM 1419 C CA . ILE A 1 180 ? 33.115 1.960 -54.723 1.00 89.00 180 ILE A CA 1
ATOM 1420 C C . ILE A 1 180 ? 34.616 2.224 -54.570 1.00 89.00 180 ILE A C 1
ATOM 1422 O O . ILE A 1 180 ? 35.332 2.184 -55.569 1.00 89.00 180 ILE A O 1
ATOM 1426 N N . ILE A 1 181 ? 35.098 2.436 -53.341 1.00 86.12 181 ILE A N 1
ATOM 1427 C CA . ILE A 1 181 ? 36.525 2.657 -53.062 1.00 86.12 181 ILE A CA 1
ATOM 1428 C C . ILE A 1 181 ? 37.353 1.469 -53.559 1.00 86.12 181 ILE A C 1
ATOM 1430 O O . ILE A 1 181 ? 38.285 1.673 -54.327 1.00 86.12 181 ILE A O 1
ATOM 1434 N N . LYS A 1 182 ? 36.970 0.227 -53.234 1.00 85.00 182 LYS A N 1
ATOM 1435 C CA . LYS A 1 182 ? 37.670 -0.982 -53.710 1.00 85.00 182 LYS A CA 1
ATOM 1436 C C . LYS A 1 182 ? 37.741 -1.064 -55.237 1.00 85.00 182 LYS A C 1
ATOM 1438 O O . LYS A 1 182 ? 38.782 -1.418 -55.787 1.00 85.00 182 LYS A O 1
ATOM 1443 N N . LYS A 1 183 ? 36.642 -0.750 -55.936 1.00 85.56 183 LYS A N 1
ATOM 1444 C CA . LYS A 1 183 ? 36.607 -0.742 -57.410 1.00 85.56 183 LYS A CA 1
ATOM 1445 C C . LYS A 1 183 ? 37.521 0.331 -57.994 1.00 85.56 183 LYS A C 1
ATOM 1447 O O . LYS A 1 183 ? 38.202 0.055 -58.978 1.00 85.56 183 LYS A O 1
ATOM 1452 N N . LEU A 1 184 ? 37.528 1.525 -57.400 1.00 81.56 184 LEU A N 1
ATOM 1453 C CA . LEU A 1 184 ? 38.413 2.610 -57.813 1.00 81.56 184 LEU A CA 1
ATOM 1454 C C . LEU A 1 184 ? 39.877 2.233 -57.572 1.00 81.56 184 LEU A C 1
ATOM 1456 O O . LEU A 1 184 ? 40.633 2.266 -58.534 1.00 81.56 184 LEU A O 1
ATOM 1460 N N . SER A 1 185 ? 40.253 1.776 -56.372 1.00 81.38 185 SER A N 1
ATOM 1461 C CA . SER A 1 185 ? 41.621 1.324 -56.069 1.00 81.38 185 SER A CA 1
ATOM 1462 C C . SER A 1 185 ? 42.117 0.288 -57.079 1.00 81.38 185 SER A C 1
ATOM 1464 O O . SER A 1 185 ? 43.139 0.508 -57.714 1.00 81.38 185 SER A O 1
ATOM 1466 N N . LYS A 1 186 ? 41.331 -0.759 -57.371 1.00 78.75 186 LYS A N 1
ATOM 1467 C CA . LYS A 1 186 ? 41.707 -1.765 -58.382 1.00 78.75 186 LYS A CA 1
ATOM 1468 C C . LYS A 1 186 ? 41.921 -1.171 -59.784 1.00 78.75 186 LYS A C 1
ATOM 1470 O O . LYS A 1 186 ? 42.758 -1.649 -60.546 1.00 78.75 186 LYS A O 1
ATOM 1475 N N . GLY A 1 187 ? 41.128 -0.167 -60.161 1.00 78.06 187 GLY A N 1
ATOM 1476 C CA . GLY A 1 187 ? 41.304 0.547 -61.427 1.00 78.06 187 GLY A CA 1
ATOM 1477 C C . GLY A 1 187 ? 42.609 1.344 -61.467 1.00 78.06 187 GLY A C 1
ATOM 1478 O O . GLY A 1 187 ? 43.291 1.345 -62.492 1.00 78.06 187 GLY A O 1
ATOM 1479 N N . TRP A 1 188 ? 42.966 1.976 -60.349 1.00 76.00 188 TRP A N 1
ATOM 1480 C CA . TRP A 1 188 ? 44.222 2.706 -60.194 1.00 76.00 188 TRP A CA 1
ATOM 1481 C C . TRP A 1 188 ? 45.434 1.771 -60.203 1.00 76.00 188 TRP A C 1
ATOM 1483 O O . TRP A 1 188 ? 46.379 2.058 -60.932 1.00 76.00 188 TRP A O 1
ATOM 1493 N N . ASP A 1 189 ? 45.376 0.626 -59.515 1.00 73.56 189 ASP A N 1
ATOM 1494 C CA . ASP A 1 189 ? 46.448 -0.382 -59.505 1.00 73.56 189 ASP A CA 1
ATOM 1495 C C . ASP A 1 189 ? 46.824 -0.833 -60.921 1.00 73.56 189 ASP A C 1
ATOM 1497 O O . ASP A 1 189 ? 47.988 -0.779 -61.314 1.00 73.56 189 ASP A O 1
ATOM 1501 N N . ASN A 1 190 ? 45.826 -1.180 -61.738 1.00 75.88 190 ASN A N 1
ATOM 1502 C CA . ASN A 1 190 ? 46.061 -1.590 -63.124 1.00 75.88 190 ASN A CA 1
ATOM 1503 C C . ASN A 1 190 ? 46.631 -0.451 -63.988 1.00 75.88 190 ASN A C 1
ATOM 1505 O O . ASN A 1 190 ? 47.433 -0.691 -64.893 1.00 75.88 190 ASN A O 1
ATOM 1509 N N . SER A 1 191 ? 46.189 0.788 -63.746 1.00 75.94 191 SER A N 1
ATOM 1510 C CA . SER A 1 191 ? 46.660 1.958 -64.493 1.00 75.94 191 SER A CA 1
ATOM 1511 C C . SER A 1 191 ? 48.108 2.297 -64.151 1.00 75.94 191 SER A C 1
ATOM 1513 O O . SER A 1 191 ? 48.873 2.637 -65.052 1.00 75.94 191 SER A O 1
ATOM 1515 N N . LEU A 1 192 ? 48.482 2.211 -62.873 1.00 74.56 192 LEU A N 1
ATOM 1516 C CA . LEU A 1 192 ? 49.847 2.451 -62.417 1.00 74.56 192 LEU A CA 1
ATOM 1517 C C . LEU A 1 192 ? 50.790 1.364 -62.931 1.00 74.56 192 LEU A C 1
ATOM 1519 O O . LEU A 1 192 ? 51.828 1.704 -63.488 1.00 74.56 192 LEU A O 1
ATOM 1523 N N . ASP A 1 193 ? 50.406 0.087 -62.854 1.00 75.25 193 ASP A N 1
ATOM 1524 C CA . ASP A 1 193 ? 51.196 -1.026 -63.403 1.00 75.25 193 ASP A CA 1
ATOM 1525 C C . ASP A 1 193 ? 51.427 -0.880 -64.920 1.00 75.25 193 ASP A C 1
ATOM 1527 O O . ASP A 1 193 ? 52.550 -1.005 -65.415 1.00 75.25 193 ASP A O 1
ATOM 1531 N N . THR A 1 194 ? 50.384 -0.490 -65.664 1.00 77.31 194 THR A N 1
ATOM 1532 C CA . THR A 1 194 ? 50.502 -0.187 -67.102 1.00 77.31 194 THR A CA 1
ATOM 1533 C C . THR A 1 194 ? 51.437 1.000 -67.352 1.00 77.31 194 THR A C 1
ATOM 1535 O O . THR A 1 194 ? 52.251 0.952 -68.274 1.00 77.31 194 THR A O 1
ATOM 1538 N N . GLY A 1 195 ? 51.346 2.052 -66.531 1.00 73.25 195 GLY A N 1
ATOM 1539 C CA . GLY A 1 195 ? 52.231 3.216 -66.592 1.00 73.25 195 GLY A CA 1
ATOM 1540 C C . GLY A 1 195 ? 53.696 2.845 -66.356 1.00 73.25 195 GLY A C 1
ATOM 1541 O O . GLY A 1 195 ? 54.548 3.194 -67.170 1.00 73.25 195 GLY A O 1
ATOM 1542 N N . PHE A 1 196 ? 53.984 2.063 -65.310 1.00 75.06 196 PHE A N 1
ATOM 1543 C CA . PHE A 1 196 ? 55.324 1.532 -65.045 1.00 75.06 196 PHE A CA 1
ATOM 1544 C C . PHE A 1 196 ? 55.840 0.684 -66.213 1.00 75.06 196 PHE A C 1
ATOM 1546 O O . PHE A 1 196 ? 56.961 0.894 -66.675 1.00 75.06 196 PHE A O 1
ATOM 1553 N N . SER A 1 197 ? 55.020 -0.231 -66.740 1.00 76.69 197 SER A N 1
ATOM 1554 C CA . SER A 1 197 ? 55.404 -1.079 -67.874 1.00 76.69 197 SER A CA 1
ATOM 1555 C C . SER A 1 197 ? 55.719 -0.262 -69.134 1.00 76.69 197 SER A C 1
ATOM 1557 O O . SER A 1 197 ? 56.722 -0.519 -69.801 1.00 76.69 197 SER A O 1
ATOM 1559 N N . ALA A 1 198 ? 54.906 0.754 -69.443 1.00 74.56 198 ALA A N 1
ATOM 1560 C CA . ALA A 1 198 ? 55.122 1.637 -70.587 1.00 74.56 198 ALA A CA 1
ATOM 1561 C C . ALA A 1 198 ? 56.416 2.455 -70.446 1.00 74.56 198 ALA A C 1
ATOM 1563 O O . ALA A 1 198 ? 57.186 2.542 -71.402 1.00 74.56 198 ALA A O 1
ATOM 1564 N N . THR A 1 199 ? 56.691 2.995 -69.255 1.00 74.88 199 THR A N 1
ATOM 1565 C CA . THR A 1 199 ? 57.924 3.746 -68.976 1.00 74.88 199 THR A CA 1
ATOM 1566 C C . THR A 1 199 ? 59.164 2.859 -69.118 1.00 74.88 199 THR A C 1
ATOM 1568 O O . THR A 1 199 ? 60.115 3.249 -69.792 1.00 74.88 199 THR A O 1
ATOM 1571 N N . ILE A 1 200 ? 59.134 1.625 -68.594 1.00 77.81 200 ILE A N 1
ATOM 1572 C CA . ILE A 1 200 ? 60.236 0.657 -68.748 1.00 77.81 200 ILE A CA 1
ATOM 1573 C C . ILE A 1 200 ? 60.463 0.299 -70.225 1.00 77.81 200 ILE A C 1
ATOM 1575 O O . ILE A 1 200 ? 61.606 0.224 -70.678 1.00 77.81 200 ILE A O 1
ATOM 1579 N N . GLN A 1 201 ? 59.393 0.085 -70.998 1.00 77.12 201 GLN A N 1
ATOM 1580 C CA . GLN A 1 201 ? 59.509 -0.214 -72.429 1.00 77.12 201 GLN A CA 1
ATOM 1581 C C . GLN A 1 201 ? 60.099 0.958 -73.221 1.00 77.12 201 GLN A C 1
ATOM 1583 O O . GLN A 1 201 ? 60.943 0.734 -74.088 1.00 77.12 201 GLN A O 1
ATOM 1588 N N . LEU A 1 202 ? 59.690 2.194 -72.922 1.00 78.00 202 LEU A N 1
ATOM 1589 C CA . LEU A 1 202 ? 60.253 3.388 -73.553 1.00 78.00 202 LEU A CA 1
ATOM 1590 C C . LEU A 1 202 ? 61.735 3.558 -73.216 1.00 78.00 202 LEU A C 1
ATOM 1592 O O . LEU A 1 202 ? 62.528 3.787 -74.125 1.00 78.00 202 LEU A O 1
ATOM 1596 N N . GLN A 1 203 ? 62.121 3.382 -71.948 1.00 81.38 203 GLN A N 1
ATOM 1597 C CA . GLN A 1 203 ? 63.525 3.446 -71.539 1.00 81.38 203 GLN A CA 1
ATOM 1598 C C . GLN A 1 203 ? 64.369 2.402 -72.277 1.00 81.38 203 GLN A C 1
ATOM 1600 O O . GLN A 1 203 ? 65.407 2.729 -72.844 1.00 81.38 203 GLN A O 1
ATOM 1605 N N . ARG A 1 204 ? 63.874 1.163 -72.375 1.00 80.62 204 ARG A N 1
ATOM 1606 C CA . ARG A 1 204 ? 64.549 0.098 -73.121 1.00 80.62 204 ARG A CA 1
ATOM 1607 C C . ARG A 1 204 ? 64.734 0.439 -74.605 1.00 80.62 204 ARG A C 1
ATOM 1609 O O . ARG A 1 204 ? 65.803 0.189 -75.151 1.00 80.62 204 ARG A O 1
ATOM 1616 N N . LEU A 1 205 ? 63.715 0.997 -75.261 1.00 79.44 205 LEU A N 1
ATOM 1617 C CA . LEU A 1 205 ? 63.810 1.416 -76.666 1.00 79.44 205 LEU A CA 1
ATOM 1618 C C . LEU A 1 205 ? 64.816 2.558 -76.866 1.00 79.44 205 LEU A C 1
ATOM 1620 O O . LEU A 1 205 ? 65.483 2.604 -77.898 1.00 79.44 205 LEU A O 1
ATOM 1624 N N . ILE A 1 206 ? 64.931 3.465 -75.893 1.00 78.25 206 ILE A N 1
ATOM 1625 C CA . ILE A 1 206 ? 65.934 4.536 -75.903 1.00 78.25 206 ILE A CA 1
ATOM 1626 C C . ILE A 1 206 ? 67.339 3.942 -75.781 1.00 78.25 206 ILE A C 1
ATOM 1628 O O . ILE A 1 206 ? 68.198 4.252 -76.606 1.00 78.25 206 ILE A O 1
ATOM 1632 N N . ASP A 1 207 ? 67.554 3.042 -74.820 1.00 78.00 207 ASP A N 1
ATOM 1633 C CA . ASP A 1 207 ? 68.851 2.400 -74.585 1.00 78.00 207 ASP A CA 1
ATOM 1634 C C . ASP A 1 207 ? 69.305 1.548 -75.789 1.00 78.00 207 ASP A C 1
ATOM 1636 O O . ASP A 1 207 ? 70.483 1.555 -76.145 1.00 78.00 207 ASP A O 1
ATOM 1640 N N . GLU A 1 208 ? 68.377 0.842 -76.451 1.00 79.38 208 GLU A N 1
ATOM 1641 C CA . GLU A 1 208 ? 68.648 0.037 -77.656 1.00 79.38 208 GLU A CA 1
ATOM 1642 C C . GLU A 1 208 ? 68.857 0.895 -78.924 1.00 79.38 208 GLU A C 1
ATOM 1644 O O . GLU A 1 208 ? 69.552 0.468 -79.848 1.00 79.38 208 GLU A O 1
ATOM 1649 N N . GLY A 1 209 ? 68.253 2.089 -78.994 1.00 69.62 209 GLY A N 1
ATOM 1650 C CA . GLY A 1 209 ? 68.300 2.983 -80.158 1.00 69.62 209 GLY A CA 1
ATOM 1651 C C . GLY A 1 209 ? 69.490 3.947 -80.190 1.00 69.62 209 GLY A C 1
ATOM 1652 O O . GLY A 1 209 ? 69.820 4.475 -81.255 1.00 69.62 209 GLY A O 1
ATOM 1653 N N . MET A 1 210 ? 70.141 4.178 -79.048 1.00 69.38 210 MET A N 1
ATOM 1654 C CA . MET A 1 210 ? 71.316 5.044 -78.941 1.00 69.38 210 MET A CA 1
ATOM 1655 C C . MET A 1 210 ? 72.527 4.396 -79.624 1.00 69.38 210 MET A C 1
ATOM 1657 O O . MET A 1 210 ? 73.032 3.357 -79.201 1.00 69.38 21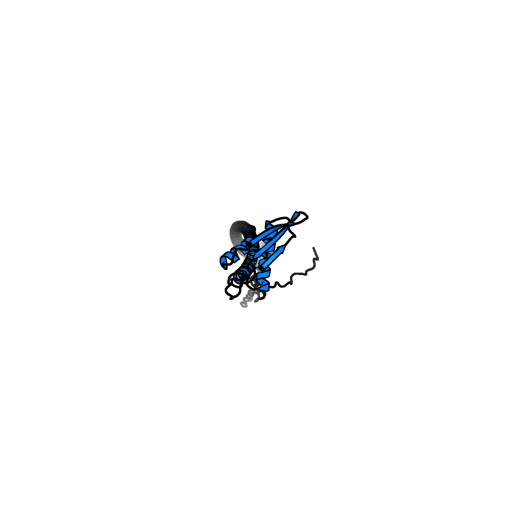0 MET A O 1
ATOM 1661 N N . SER A 1 211 ? 73.023 5.031 -80.687 1.00 63.34 211 SER A N 1
ATOM 1662 C CA . SER A 1 211 ? 74.152 4.535 -81.481 1.00 63.34 211 SER A CA 1
ATOM 1663 C C . SER A 1 211 ? 75.340 5.501 -81.404 1.00 63.34 211 SER A C 1
ATOM 1665 O O . SER A 1 211 ? 75.147 6.713 -81.525 1.00 63.34 211 SER A O 1
ATOM 1667 N N . PRO A 1 212 ? 76.591 5.011 -81.276 1.00 58.69 212 PRO A N 1
ATOM 1668 C CA . PRO A 1 212 ? 77.796 5.847 -81.299 1.00 58.69 212 PRO A CA 1
ATOM 1669 C C . PRO A 1 212 ? 78.169 6.356 -82.709 1.00 58.69 212 PRO A C 1
ATOM 1671 O O . PRO A 1 212 ? 79.289 6.824 -82.920 1.00 58.69 212 PRO A O 1
ATOM 1674 N N . GLY A 1 213 ? 77.269 6.229 -83.691 1.00 61.78 213 GLY A N 1
ATOM 1675 C CA . GLY A 1 213 ? 77.471 6.680 -85.067 1.00 61.78 213 GLY A CA 1
ATOM 1676 C C . GLY A 1 213 ? 77.744 8.187 -85.182 1.00 61.78 213 GLY A C 1
ATOM 1677 O O . GLY A 1 213 ? 77.267 8.993 -84.389 1.00 61.78 213 GLY A O 1
ATOM 1678 N N . SER A 1 214 ? 78.554 8.567 -86.175 1.00 59.16 214 SER A N 1
ATOM 1679 C CA . SER A 1 214 ? 79.034 9.943 -86.397 1.00 59.16 214 SER A CA 1
ATOM 1680 C C . SER A 1 214 ? 78.333 10.645 -87.573 1.00 59.16 214 SER A C 1
ATOM 1682 O O . SER A 1 214 ? 78.790 11.705 -88.012 1.00 59.16 214 SER A O 1
ATOM 1684 N N . THR A 1 215 ? 77.277 10.066 -88.152 1.00 73.25 215 THR A N 1
ATOM 1685 C CA . THR A 1 215 ? 76.574 10.704 -89.275 1.00 73.25 215 THR A CA 1
ATOM 1686 C C . THR A 1 215 ? 75.587 11.764 -88.780 1.00 73.25 215 THR A C 1
ATOM 1688 O O . THR A 1 215 ? 75.110 11.708 -87.652 1.00 73.25 215 THR A O 1
ATOM 1691 N N . GLN A 1 216 ? 75.254 12.748 -89.622 1.00 72.25 216 GLN A N 1
ATOM 1692 C CA . GLN A 1 216 ? 74.292 13.804 -89.267 1.00 72.25 216 GLN A CA 1
ATOM 1693 C C . GLN A 1 216 ? 72.924 13.232 -88.846 1.00 72.25 216 GLN A C 1
ATOM 1695 O O . GLN A 1 216 ? 72.300 13.744 -87.922 1.00 72.25 216 GLN A O 1
ATOM 1700 N N . ALA A 1 217 ? 72.495 12.134 -89.478 1.00 72.00 217 ALA A N 1
ATOM 17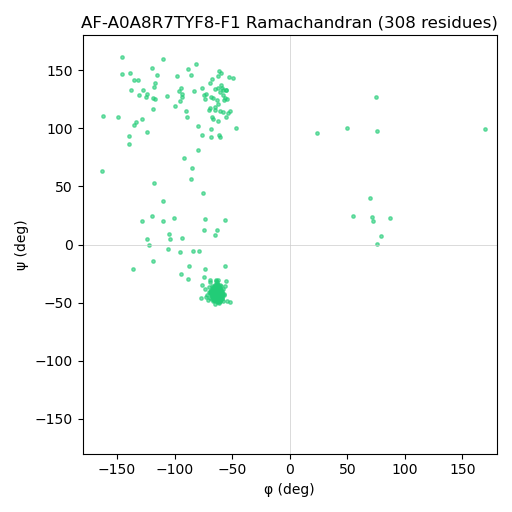01 C CA . ALA A 1 217 ? 71.281 11.417 -89.101 1.00 72.00 217 ALA A CA 1
ATOM 1702 C C . ALA A 1 217 ? 71.396 10.762 -87.710 1.00 72.00 217 ALA A C 1
ATOM 1704 O O . ALA A 1 217 ? 70.427 10.786 -86.957 1.00 72.00 217 ALA A O 1
ATOM 1705 N N . ASP A 1 218 ? 72.575 10.245 -87.339 1.00 70.06 218 ASP A N 1
ATOM 1706 C CA . ASP A 1 218 ? 72.829 9.692 -85.999 1.00 70.06 218 ASP A CA 1
ATOM 1707 C C . ASP A 1 218 ? 72.780 10.789 -84.924 1.00 70.06 218 ASP A C 1
ATOM 1709 O O . ASP A 1 218 ? 72.250 10.576 -83.837 1.00 70.06 218 ASP A O 1
ATOM 1713 N N . ILE A 1 219 ? 73.284 11.990 -85.231 1.00 72.75 219 ILE A N 1
ATOM 1714 C CA . ILE A 1 219 ? 73.255 13.141 -84.314 1.00 72.75 219 ILE A CA 1
ATOM 1715 C C . ILE A 1 219 ? 71.811 13.619 -84.082 1.00 72.75 219 ILE A C 1
ATOM 1717 O O . ILE A 1 219 ? 71.418 13.877 -82.941 1.00 72.75 219 ILE A O 1
ATOM 1721 N N . GLU A 1 220 ? 70.998 13.714 -85.137 1.00 77.12 220 GLU A N 1
ATOM 1722 C CA . GLU A 1 220 ? 69.580 14.100 -85.042 1.00 77.12 220 GLU A CA 1
ATOM 1723 C C . GLU A 1 220 ? 68.735 13.034 -84.321 1.00 77.12 220 GLU A C 1
ATOM 1725 O O . GLU A 1 220 ? 67.889 13.373 -83.483 1.00 77.12 220 GLU A O 1
ATOM 1730 N N . LEU A 1 221 ? 69.009 11.749 -84.572 1.00 76.94 221 LEU A N 1
ATOM 1731 C CA . LEU A 1 221 ? 68.387 10.630 -83.863 1.00 76.94 221 LEU A CA 1
ATOM 1732 C C . LEU A 1 221 ? 68.746 10.646 -82.371 1.00 76.94 221 LEU A C 1
ATOM 1734 O O . LEU A 1 221 ? 67.843 10.618 -81.538 1.00 76.94 221 LEU A O 1
ATOM 1738 N N . ASN A 1 222 ? 70.028 10.779 -82.023 1.00 77.69 222 ASN A N 1
ATOM 1739 C CA . ASN A 1 222 ? 70.479 10.837 -80.629 1.00 77.69 222 ASN A CA 1
ATOM 1740 C C . ASN A 1 222 ? 69.916 12.063 -79.891 1.00 77.69 222 ASN A C 1
ATOM 1742 O O . ASN A 1 222 ? 69.531 11.953 -78.731 1.00 77.69 222 ASN A O 1
ATOM 1746 N N . THR A 1 223 ? 69.785 13.216 -80.558 1.00 80.38 223 THR A N 1
ATOM 1747 C CA . THR A 1 223 ? 69.132 14.404 -79.970 1.00 80.38 223 THR A CA 1
ATOM 1748 C C . THR A 1 223 ? 67.653 14.136 -79.672 1.00 80.38 223 THR A C 1
ATOM 1750 O O . THR A 1 223 ? 67.127 14.534 -78.633 1.00 80.38 223 THR A O 1
ATOM 1753 N N . THR A 1 224 ? 66.967 13.425 -80.569 1.00 80.06 224 THR A N 1
ATOM 1754 C CA . THR A 1 224 ? 65.562 13.043 -80.377 1.00 80.06 224 THR A CA 1
ATOM 1755 C C . THR A 1 224 ? 65.406 12.016 -79.250 1.00 80.06 224 THR A C 1
ATOM 1757 O O . THR A 1 224 ? 64.496 12.145 -78.433 1.00 80.06 224 THR A O 1
ATOM 1760 N N . LEU A 1 225 ? 66.317 11.043 -79.156 1.00 81.00 225 LEU A N 1
ATOM 1761 C CA . LEU A 1 225 ? 66.348 10.043 -78.085 1.00 81.00 225 LEU A CA 1
ATOM 1762 C C . LEU A 1 225 ? 66.686 10.654 -76.716 1.00 81.00 225 LEU A C 1
ATOM 1764 O O . LEU A 1 225 ? 66.072 10.269 -75.729 1.00 81.00 225 LEU A O 1
ATOM 1768 N N . GLN A 1 226 ? 67.562 11.661 -76.645 1.00 81.06 226 GLN A N 1
ATOM 1769 C CA . GLN A 1 226 ? 67.821 12.415 -75.408 1.00 81.06 226 GLN A CA 1
ATOM 1770 C C . GLN A 1 226 ? 66.585 13.182 -74.923 1.00 81.06 226 GLN A C 1
ATOM 1772 O O . GLN A 1 226 ? 66.269 13.173 -73.735 1.00 81.06 226 GLN A O 1
ATOM 1777 N N . ASN A 1 227 ? 65.835 13.804 -75.835 1.00 81.62 227 ASN A N 1
ATOM 1778 C CA . ASN A 1 227 ? 64.561 14.427 -75.474 1.00 81.62 227 ASN A CA 1
ATOM 1779 C C . ASN A 1 227 ? 63.537 13.386 -74.996 1.00 81.62 227 ASN A C 1
ATOM 1781 O O . ASN A 1 227 ? 62.810 13.640 -74.036 1.00 81.62 227 ASN A O 1
ATOM 1785 N N . ALA A 1 228 ? 63.491 12.209 -75.630 1.00 79.00 228 ALA A N 1
ATOM 1786 C CA . ALA A 1 228 ? 62.650 11.103 -75.179 1.00 79.00 228 ALA A CA 1
ATOM 1787 C C . ALA A 1 228 ? 63.066 10.596 -73.786 1.00 79.00 228 ALA A C 1
ATOM 1789 O O . ALA A 1 228 ? 62.198 10.322 -72.963 1.00 79.00 228 ALA A O 1
ATOM 1790 N N . GLN A 1 229 ? 64.367 10.561 -73.487 1.00 80.88 229 GLN A N 1
ATOM 1791 C CA . GLN A 1 229 ? 64.899 10.184 -72.177 1.00 80.88 229 GLN A CA 1
ATOM 1792 C C . GLN A 1 229 ? 64.451 11.151 -71.078 1.00 80.88 229 GLN A C 1
ATOM 1794 O O . GLN A 1 229 ? 63.943 10.714 -70.050 1.00 80.88 229 GLN A O 1
ATOM 1799 N N . HIS A 1 230 ? 64.523 12.461 -71.322 1.00 81.06 230 HIS A N 1
ATOM 1800 C CA . HIS A 1 230 ? 64.003 13.452 -70.375 1.00 81.06 230 HIS A CA 1
ATOM 1801 C C . HIS A 1 230 ? 62.495 13.310 -70.124 1.00 81.06 230 HIS A C 1
ATOM 1803 O O . HIS A 1 230 ? 62.023 13.539 -69.010 1.00 81.06 230 HIS A O 1
ATOM 1809 N N . ILE A 1 231 ? 61.726 12.919 -71.144 1.00 79.69 231 ILE A N 1
ATOM 1810 C CA . ILE A 1 231 ? 60.294 12.637 -70.989 1.00 79.69 231 ILE A CA 1
ATOM 1811 C C . ILE A 1 231 ? 60.081 11.363 -70.158 1.00 79.69 231 ILE A C 1
ATOM 1813 O O . ILE A 1 231 ? 59.210 11.361 -69.290 1.00 79.69 231 ILE A O 1
ATOM 1817 N N . CYS A 1 232 ? 60.876 10.309 -70.368 1.00 79.62 232 CYS A N 1
ATOM 1818 C CA . CYS A 1 232 ? 60.822 9.088 -69.558 1.00 79.62 232 CYS A CA 1
ATOM 1819 C C . CYS A 1 232 ? 61.122 9.361 -68.081 1.00 79.62 232 CYS A C 1
ATOM 1821 O O . CYS A 1 232 ? 60.329 8.975 -67.226 1.00 79.62 232 CYS A O 1
ATOM 1823 N N . GLU A 1 233 ? 62.196 10.095 -67.784 1.00 82.75 233 GLU A N 1
ATOM 1824 C CA . GLU A 1 233 ? 62.570 10.483 -66.416 1.00 82.75 233 GLU A CA 1
ATOM 1825 C C . GLU A 1 233 ? 61.452 11.290 -65.732 1.00 82.75 233 GLU A C 1
ATOM 1827 O O . GLU A 1 233 ? 61.116 11.058 -64.569 1.00 82.75 233 GLU A O 1
ATOM 1832 N N . TYR A 1 234 ? 60.821 12.211 -66.468 1.00 82.19 234 TYR A N 1
ATOM 1833 C CA . TYR A 1 234 ? 59.686 12.986 -65.964 1.00 82.19 234 TYR A CA 1
ATOM 1834 C C . TYR A 1 234 ? 58.451 12.115 -65.677 1.00 82.19 234 TYR A C 1
ATOM 1836 O O . TYR A 1 234 ? 57.755 12.323 -64.678 1.00 82.19 234 TYR A O 1
ATOM 1844 N N . LEU A 1 235 ? 58.152 11.139 -66.538 1.00 79.62 235 LEU A N 1
ATOM 1845 C CA . LEU A 1 235 ? 57.032 10.214 -66.340 1.00 79.62 235 LEU A CA 1
ATOM 1846 C C . LEU A 1 235 ? 57.278 9.264 -65.161 1.00 79.62 235 LEU A C 1
ATOM 1848 O O . LEU A 1 235 ? 56.360 9.022 -64.375 1.00 79.62 235 LEU A O 1
ATOM 1852 N N . GLU A 1 236 ? 58.505 8.776 -64.994 1.00 79.50 236 GLU A N 1
ATOM 1853 C CA . GLU A 1 236 ? 58.900 7.925 -63.871 1.00 79.50 236 GLU A CA 1
ATOM 1854 C C . GLU A 1 236 ? 58.735 8.652 -62.530 1.00 79.50 236 GLU A C 1
ATOM 1856 O O . GLU A 1 236 ? 58.047 8.154 -61.638 1.00 79.50 236 GLU A O 1
ATOM 1861 N N . GLN A 1 237 ? 59.265 9.874 -62.413 1.00 83.00 237 GLN A N 1
ATOM 1862 C CA . GLN A 1 237 ? 59.152 10.682 -61.192 1.00 83.00 237 GLN A CA 1
ATOM 1863 C C . GLN A 1 237 ? 57.697 10.964 -60.809 1.00 83.00 237 GLN A C 1
ATOM 1865 O O . GLN A 1 237 ? 57.319 10.817 -59.646 1.00 83.00 237 GLN A O 1
ATOM 1870 N N . ASN A 1 238 ? 56.854 11.329 -61.779 1.00 80.75 238 ASN A N 1
ATOM 1871 C CA . ASN A 1 238 ? 55.433 11.547 -61.512 1.00 80.75 238 ASN A CA 1
ATOM 1872 C C . ASN A 1 238 ? 54.715 10.263 -61.079 1.00 80.75 238 ASN A C 1
ATOM 1874 O O . ASN A 1 238 ? 53.818 10.322 -60.239 1.00 80.75 238 ASN A O 1
ATOM 1878 N N . THR A 1 239 ? 55.109 9.110 -61.625 1.00 79.00 239 THR A N 1
ATOM 1879 C CA . THR A 1 239 ? 54.531 7.812 -61.249 1.00 79.00 239 THR A CA 1
ATOM 1880 C C . THR A 1 239 ? 54.922 7.436 -59.817 1.00 79.00 239 THR A C 1
ATOM 1882 O O . THR A 1 239 ? 54.062 7.020 -59.042 1.00 79.00 239 THR A O 1
ATOM 1885 N N . ILE A 1 240 ? 56.180 7.662 -59.423 1.00 80.69 240 ILE A N 1
ATOM 1886 C CA . ILE A 1 240 ? 56.663 7.439 -58.050 1.00 80.69 240 ILE A CA 1
ATOM 1887 C C . ILE A 1 240 ? 55.911 8.331 -57.053 1.00 80.69 240 ILE A C 1
ATOM 1889 O O . ILE A 1 240 ? 55.358 7.828 -56.077 1.00 80.69 240 ILE A O 1
ATOM 1893 N N . LEU A 1 241 ? 55.807 9.635 -57.332 1.00 82.88 241 LEU A N 1
ATOM 1894 C CA . LEU A 1 241 ? 55.085 10.577 -56.467 1.00 82.88 241 LEU A CA 1
ATOM 1895 C C . LEU A 1 241 ? 53.601 10.210 -56.314 1.00 82.88 241 LEU A C 1
ATOM 1897 O O . LEU A 1 241 ? 53.028 10.354 -55.232 1.00 82.88 241 LEU A O 1
ATOM 1901 N N . ALA A 1 242 ? 52.968 9.717 -57.384 1.00 78.12 242 ALA A N 1
ATOM 1902 C CA . ALA A 1 242 ? 51.590 9.244 -57.328 1.00 78.12 242 ALA A CA 1
ATOM 1903 C C . ALA A 1 242 ? 51.443 8.013 -56.414 1.00 78.12 242 ALA A C 1
ATOM 1905 O O . ALA A 1 242 ? 50.495 7.954 -55.631 1.00 78.12 242 ALA A O 1
ATOM 1906 N N . VAL A 1 243 ? 52.384 7.064 -56.465 1.00 77.88 243 VAL A N 1
ATOM 1907 C CA . VAL A 1 243 ? 52.394 5.881 -55.585 1.00 77.88 243 VAL A CA 1
ATOM 1908 C C . VAL A 1 243 ? 52.578 6.275 -54.117 1.00 77.88 243 VAL A C 1
ATOM 1910 O O . VAL A 1 243 ? 51.790 5.841 -53.275 1.00 77.88 243 VAL A O 1
ATOM 1913 N N . GLU A 1 244 ? 53.554 7.133 -53.807 1.00 81.12 244 GLU A N 1
ATOM 1914 C CA . GLU A 1 244 ? 53.817 7.602 -52.436 1.00 81.12 244 GLU A CA 1
ATOM 1915 C C . GLU A 1 244 ? 52.592 8.300 -51.829 1.00 81.12 244 GLU A C 1
ATOM 1917 O O . GLU A 1 244 ? 52.210 8.046 -50.681 1.00 81.12 244 GLU A O 1
ATOM 1922 N N . TYR A 1 245 ? 51.917 9.143 -52.617 1.00 78.62 245 TYR A N 1
ATOM 1923 C CA . TYR A 1 245 ? 50.694 9.804 -52.178 1.00 78.62 245 TYR A CA 1
ATOM 1924 C C . TYR A 1 245 ? 49.588 8.794 -51.845 1.00 78.62 245 TYR A C 1
ATOM 1926 O O . TYR A 1 245 ? 48.970 8.885 -50.781 1.00 78.62 245 TYR A O 1
ATOM 1934 N N . LEU A 1 246 ? 49.358 7.801 -52.708 1.00 72.31 246 LEU A N 1
ATOM 1935 C CA . LEU A 1 246 ? 48.293 6.814 -52.511 1.00 72.31 246 LEU A CA 1
ATOM 1936 C C . LEU A 1 246 ? 48.560 5.855 -51.337 1.00 72.31 246 LEU A C 1
ATOM 1938 O O . LEU A 1 246 ? 47.604 5.426 -50.678 1.00 72.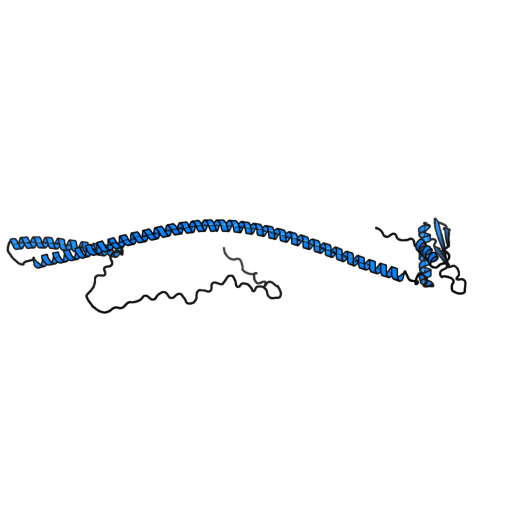31 246 LEU A O 1
ATOM 1942 N N . GLN A 1 247 ? 49.830 5.556 -51.046 1.00 76.50 247 GLN A N 1
ATOM 1943 C CA . GLN A 1 247 ? 50.246 4.835 -49.839 1.00 76.50 247 GLN A CA 1
ATOM 1944 C C . GLN A 1 247 ? 49.979 5.664 -48.574 1.00 76.50 247 GLN A C 1
ATOM 1946 O O . GLN A 1 247 ? 49.441 5.137 -47.602 1.00 76.50 247 GLN A O 1
ATOM 1951 N N . SER A 1 248 ? 50.268 6.973 -48.596 1.00 77.06 248 SER A N 1
ATOM 1952 C CA . SER A 1 248 ? 50.080 7.855 -47.430 1.00 77.06 248 SER A CA 1
ATOM 1953 C C . SER A 1 248 ? 48.622 7.970 -46.964 1.00 77.06 248 SER A C 1
ATOM 1955 O O . SER A 1 248 ? 48.359 8.122 -45.772 1.00 77.06 248 SER A O 1
ATOM 1957 N N . ILE A 1 249 ? 47.665 7.847 -47.890 1.00 73.88 249 ILE A N 1
ATOM 1958 C CA . ILE A 1 249 ? 46.223 7.858 -47.598 1.00 73.88 249 ILE A CA 1
ATOM 1959 C C . ILE A 1 249 ? 45.640 6.443 -47.403 1.00 73.88 249 ILE A C 1
ATOM 1961 O O . ILE A 1 249 ? 44.427 6.294 -47.260 1.00 73.88 249 ILE A O 1
ATOM 1965 N N . GLY A 1 250 ? 46.488 5.404 -47.397 1.00 66.19 250 GLY A N 1
ATOM 1966 C CA . GLY A 1 250 ? 46.111 4.016 -47.105 1.00 66.19 250 GLY A CA 1
ATOM 1967 C C . GLY A 1 250 ? 45.308 3.311 -48.204 1.00 66.19 250 GLY A C 1
ATOM 1968 O O . GLY A 1 250 ? 44.610 2.341 -47.918 1.00 66.19 250 GLY A O 1
ATOM 1969 N N . THR A 1 251 ? 45.362 3.798 -49.449 1.00 63.59 251 THR A N 1
ATOM 1970 C CA . THR A 1 251 ? 44.534 3.290 -50.567 1.00 63.59 251 THR A CA 1
ATOM 1971 C C . THR A 1 251 ? 45.283 2.441 -51.596 1.00 63.59 251 THR A C 1
ATOM 1973 O O . THR A 1 251 ? 44.634 1.915 -52.501 1.00 63.59 251 THR A O 1
ATOM 1976 N N . TYR A 1 252 ? 46.606 2.285 -51.453 1.00 57.28 252 TYR A N 1
ATOM 1977 C CA . TYR A 1 252 ? 47.463 1.518 -52.365 1.00 57.28 252 TYR A CA 1
ATOM 1978 C C . TYR A 1 252 ? 48.316 0.492 -51.603 1.00 57.28 252 TYR A C 1
ATOM 1980 O O . TYR A 1 252 ? 49.245 0.886 -50.893 1.00 57.28 252 TYR A O 1
ATOM 1988 N N . PRO A 1 253 ? 48.015 -0.815 -51.709 1.00 55.41 253 PRO A N 1
ATOM 1989 C CA . PRO A 1 253 ? 48.747 -1.867 -51.023 1.00 55.41 253 PRO A CA 1
ATOM 1990 C C . PRO A 1 253 ? 49.863 -2.375 -51.939 1.00 55.41 253 PRO A C 1
ATOM 1992 O O . PRO A 1 253 ? 49.753 -3.441 -52.538 1.00 55.41 253 PRO A O 1
ATOM 1995 N N . TYR A 1 254 ? 50.927 -1.597 -52.102 1.00 49.97 254 TYR A N 1
ATOM 1996 C CA . TYR A 1 254 ? 52.103 -2.059 -52.836 1.00 49.97 254 TYR A CA 1
ATOM 1997 C C . TYR A 1 254 ? 53.316 -1.917 -51.934 1.00 49.97 254 TYR A C 1
ATOM 1999 O O . TYR A 1 254 ? 53.884 -0.834 -51.820 1.00 49.97 254 TYR A O 1
ATOM 2007 N N . ASP A 1 255 ? 53.694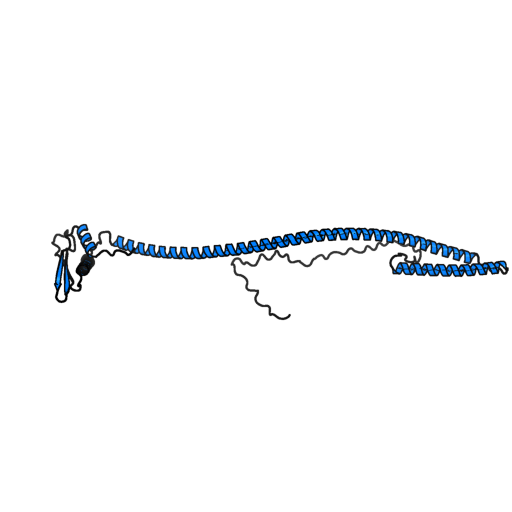 -3.016 -51.285 1.00 48.34 255 ASP A N 1
ATOM 2008 C CA . ASP A 1 255 ? 55.066 -3.181 -50.828 1.00 48.34 255 ASP A CA 1
ATOM 2009 C C . ASP A 1 255 ? 55.913 -3.469 -52.072 1.00 48.34 255 ASP A C 1
ATOM 2011 O O . ASP A 1 255 ? 55.586 -4.391 -52.833 1.00 48.34 255 ASP A O 1
ATOM 2015 N N . PRO A 1 256 ? 56.979 -2.697 -52.342 1.00 42.91 256 PRO A N 1
ATOM 2016 C CA . PRO A 1 256 ? 57.885 -3.030 -53.425 1.00 42.91 256 PRO A CA 1
ATOM 2017 C C . PRO A 1 256 ? 58.432 -4.432 -53.149 1.00 42.91 256 PRO A C 1
ATOM 2019 O O . PRO A 1 256 ? 59.131 -4.647 -52.160 1.00 42.91 256 PRO A O 1
ATOM 2022 N N . LYS A 1 257 ? 58.086 -5.404 -54.007 1.00 37.97 257 LYS A N 1
ATOM 2023 C CA . LYS A 1 257 ? 58.633 -6.763 -53.944 1.00 37.97 257 LYS A CA 1
ATOM 2024 C C . LYS A 1 257 ? 60.148 -6.692 -54.119 1.00 37.97 257 LYS A C 1
ATOM 2026 O O . LYS A 1 257 ? 60.669 -6.713 -55.232 1.00 37.97 257 LYS A O 1
ATOM 2031 N N . SER A 1 258 ? 60.848 -6.614 -52.997 1.00 37.59 258 SER A N 1
ATOM 2032 C CA . SER A 1 258 ? 62.267 -6.901 -52.891 1.00 37.59 258 SER A CA 1
ATOM 2033 C C . SER A 1 258 ? 62.455 -8.396 -53.115 1.00 37.59 258 SER A C 1
ATOM 2035 O O . SER A 1 258 ? 62.284 -9.175 -52.186 1.00 37.59 258 SER A O 1
ATOM 2037 N N . GLY A 1 259 ? 62.839 -8.766 -54.336 1.00 32.81 259 GLY A N 1
ATOM 2038 C CA . GLY A 1 259 ? 63.499 -10.036 -54.621 1.00 32.81 259 GLY A CA 1
ATOM 2039 C C . GLY A 1 259 ? 62.593 -11.267 -54.602 1.00 32.81 259 GLY A C 1
ATOM 2040 O O . GLY A 1 259 ? 61.911 -11.580 -53.636 1.00 32.81 259 GLY A O 1
ATOM 2041 N N . PHE A 1 260 ? 62.649 -12.023 -55.692 1.00 32.62 260 PHE A N 1
ATOM 2042 C CA . PHE A 1 260 ? 62.351 -13.448 -55.658 1.00 32.62 260 PHE A CA 1
ATOM 2043 C C . PHE A 1 260 ? 63.259 -14.120 -54.618 1.00 32.62 260 PHE A C 1
ATOM 2045 O O . PHE A 1 260 ? 64.456 -14.271 -54.854 1.00 32.62 260 PHE A O 1
ATOM 2052 N N . THR A 1 261 ? 62.683 -14.558 -53.507 1.00 31.03 261 THR A N 1
ATOM 2053 C CA . THR A 1 261 ? 63.145 -15.747 -52.792 1.00 31.03 261 THR A CA 1
ATOM 2054 C C . THR A 1 261 ? 61.912 -16.567 -52.466 1.00 31.03 261 THR A C 1
ATOM 2056 O O . THR A 1 261 ? 61.113 -16.189 -51.611 1.00 31.03 261 THR A O 1
ATOM 2059 N N . ASP A 1 262 ? 61.740 -17.654 -53.216 1.00 37.66 262 ASP A N 1
ATOM 2060 C CA . ASP A 1 262 ? 60.941 -18.793 -52.787 1.00 37.66 262 ASP A CA 1
ATOM 2061 C C . ASP A 1 262 ? 61.490 -19.224 -51.427 1.00 37.66 262 ASP A C 1
ATOM 2063 O O . ASP A 1 262 ? 62.640 -19.633 -51.408 1.00 37.66 262 ASP A O 1
ATOM 2067 N N . GLU A 1 263 ? 60.735 -19.075 -50.334 1.00 34.75 263 GLU A N 1
ATOM 2068 C CA . GLU A 1 263 ? 60.676 -20.013 -49.200 1.00 34.75 263 GLU A CA 1
ATOM 2069 C C . GLU A 1 263 ? 59.398 -19.734 -48.379 1.00 34.75 263 GLU A C 1
ATOM 2071 O O . GLU A 1 263 ? 59.223 -18.685 -47.768 1.00 34.75 263 GLU A O 1
ATOM 2076 N N . GLU A 1 264 ? 58.480 -20.696 -48.476 1.00 37.34 264 GLU A N 1
ATOM 2077 C CA . GLU A 1 264 ? 57.641 -21.255 -47.409 1.00 37.34 264 GLU A CA 1
ATOM 2078 C C . GLU A 1 264 ? 56.860 -20.311 -46.471 1.00 37.34 264 GLU A C 1
ATOM 2080 O O . GLU A 1 264 ? 57.341 -19.783 -45.473 1.00 37.34 264 GLU A O 1
ATOM 2085 N N . ASP A 1 265 ? 55.570 -20.199 -46.798 1.00 45.94 265 ASP A N 1
ATOM 2086 C CA . ASP A 1 265 ? 54.436 -20.526 -45.922 1.00 45.94 265 ASP A CA 1
ATOM 2087 C C . ASP A 1 265 ? 54.720 -20.496 -44.407 1.00 45.94 265 ASP A C 1
ATOM 2089 O O . ASP A 1 265 ? 55.154 -21.475 -43.800 1.00 45.94 265 ASP A O 1
ATOM 2093 N N . ASN A 1 266 ? 54.399 -19.371 -43.769 1.00 34.97 266 ASN A N 1
ATOM 2094 C CA . ASN A 1 266 ? 54.172 -19.340 -42.331 1.00 34.97 266 ASN A CA 1
ATOM 2095 C C . ASN A 1 266 ? 52.982 -18.431 -42.025 1.00 34.97 266 ASN A C 1
ATOM 2097 O O . ASN A 1 266 ? 53.091 -17.212 -41.882 1.00 34.97 266 ASN A O 1
ATOM 2101 N N . CYS A 1 267 ? 51.813 -19.063 -41.944 1.00 36.16 267 CYS A N 1
ATOM 2102 C CA . CYS A 1 267 ? 50.619 -18.499 -41.341 1.00 36.16 267 CYS A CA 1
ATOM 2103 C C . CYS A 1 267 ? 50.887 -18.198 -39.857 1.00 36.16 267 CYS A C 1
ATOM 2105 O O . CYS A 1 267 ? 50.711 -19.065 -39.002 1.00 36.16 267 CYS A O 1
ATOM 2107 N N . SER A 1 268 ? 51.272 -16.963 -39.532 1.00 35.00 268 SER A N 1
ATOM 2108 C CA . SER A 1 268 ? 51.139 -16.452 -38.166 1.00 35.00 268 SER A CA 1
ATOM 2109 C C . SER A 1 268 ? 49.676 -16.100 -37.927 1.00 35.00 268 SER A C 1
ATOM 2111 O O . SER A 1 268 ? 49.197 -15.031 -38.295 1.00 35.00 268 SER A O 1
ATOM 2113 N N . VAL A 1 269 ? 48.960 -17.063 -37.355 1.00 38.69 269 VAL A N 1
ATOM 2114 C CA . VAL A 1 269 ? 47.647 -16.873 -36.744 1.00 38.69 269 VAL A CA 1
ATOM 2115 C C . VAL A 1 269 ? 47.833 -15.947 -35.542 1.00 38.69 269 VAL A C 1
ATOM 2117 O O . VAL A 1 269 ? 48.524 -16.305 -34.589 1.00 38.69 269 VAL A O 1
ATOM 2120 N N . ASP A 1 270 ? 47.232 -14.760 -35.597 1.00 38.03 270 ASP A N 1
ATOM 2121 C CA . ASP A 1 270 ? 47.019 -13.925 -34.413 1.00 38.03 270 ASP A CA 1
ATOM 2122 C C . ASP A 1 270 ? 46.224 -14.750 -33.385 1.00 38.03 270 ASP A C 1
ATOM 2124 O O . ASP A 1 270 ? 45.169 -15.292 -33.738 1.00 38.03 270 ASP A O 1
ATOM 2128 N N . PRO A 1 271 ? 46.687 -14.901 -32.133 1.00 41.88 271 PRO A N 1
ATOM 2129 C CA . PRO A 1 271 ? 45.900 -15.597 -31.132 1.00 41.88 271 PRO A CA 1
ATOM 2130 C C . PRO A 1 271 ? 44.663 -14.756 -30.799 1.00 41.88 271 PRO A C 1
ATOM 2132 O O . PRO A 1 271 ? 44.767 -13.577 -30.456 1.00 41.88 271 PRO A O 1
ATOM 2135 N N . GLU A 1 272 ? 43.486 -15.378 -30.897 1.00 47.09 272 GLU A N 1
ATOM 2136 C CA . GLU A 1 272 ? 42.226 -14.806 -30.423 1.00 47.09 272 GLU A CA 1
ATOM 2137 C C . GLU A 1 272 ? 42.370 -14.285 -28.980 1.00 47.09 272 GLU A C 1
ATOM 2139 O O . GLU A 1 272 ? 43.041 -14.916 -28.152 1.00 47.09 272 GLU A O 1
ATOM 2144 N N . PRO A 1 273 ? 41.723 -13.159 -28.631 1.00 42.66 273 PRO A N 1
ATOM 2145 C CA . PRO A 1 273 ? 41.707 -12.682 -27.261 1.00 42.66 273 PRO A CA 1
ATOM 2146 C C . PRO A 1 273 ? 40.919 -13.672 -26.397 1.00 42.66 273 PRO A C 1
ATOM 2148 O O . PRO A 1 273 ? 39.693 -13.753 -26.469 1.00 42.66 273 PRO A O 1
ATOM 2151 N N . VAL A 1 274 ? 41.637 -14.422 -25.563 1.00 54.25 274 VAL A N 1
ATOM 2152 C CA . VAL A 1 274 ? 41.053 -15.261 -24.514 1.00 54.25 274 VAL A CA 1
ATOM 2153 C C . VAL A 1 274 ? 40.325 -14.341 -23.523 1.00 54.25 274 VAL A C 1
ATOM 2155 O O . VAL A 1 274 ? 40.949 -13.414 -22.992 1.00 54.25 274 VAL A O 1
ATOM 2158 N N . PRO A 1 275 ? 39.022 -14.541 -23.254 1.00 49.56 275 PRO A N 1
ATOM 2159 C CA . PRO A 1 275 ? 38.337 -13.778 -22.223 1.00 49.56 275 PRO A CA 1
ATOM 2160 C C . PRO A 1 275 ? 38.903 -14.179 -20.849 1.00 49.56 275 PRO A C 1
ATOM 2162 O O . PRO A 1 275 ? 39.205 -15.354 -20.638 1.00 49.56 275 PRO A O 1
ATOM 2165 N N . PRO A 1 276 ? 39.064 -13.244 -19.898 1.00 49.34 276 PRO A N 1
ATOM 2166 C CA . PRO A 1 276 ? 39.585 -13.579 -18.577 1.00 49.34 276 PRO A CA 1
ATOM 2167 C C . PRO A 1 276 ? 38.699 -14.635 -17.897 1.00 49.34 276 PRO A C 1
ATOM 2169 O O . PRO A 1 276 ? 37.488 -14.454 -17.785 1.00 49.34 276 PRO A O 1
ATOM 2172 N N . GLU A 1 277 ? 39.315 -15.715 -17.400 1.00 50.31 277 GLU A N 1
ATOM 2173 C CA . GLU A 1 277 ? 38.667 -16.856 -16.719 1.00 50.31 277 GLU A CA 1
ATOM 2174 C C . GLU A 1 277 ? 37.992 -16.509 -15.376 1.00 50.31 277 GLU A C 1
ATOM 2176 O O . GLU A 1 277 ? 37.520 -17.393 -14.669 1.00 50.31 277 GLU A O 1
ATOM 2181 N N . ASN A 1 278 ? 37.895 -15.230 -15.015 1.00 52.44 278 ASN A N 1
ATOM 2182 C CA . ASN A 1 278 ? 37.042 -14.768 -13.929 1.00 52.44 278 ASN A CA 1
ATOM 2183 C C . ASN A 1 278 ? 36.551 -13.344 -14.226 1.00 52.44 278 ASN A C 1
ATOM 2185 O O . ASN A 1 278 ? 37.348 -12.403 -14.149 1.00 52.44 278 ASN A O 1
ATOM 2189 N N . PRO A 1 279 ? 35.258 -13.135 -14.533 1.00 47.34 279 PRO A N 1
ATOM 2190 C CA . PRO A 1 279 ? 34.686 -11.802 -14.428 1.00 47.34 279 PRO A CA 1
ATOM 2191 C C . PRO A 1 279 ? 34.764 -11.347 -12.958 1.00 47.34 279 PRO A C 1
ATOM 2193 O O . PRO A 1 279 ? 34.619 -12.179 -12.056 1.00 47.34 279 PRO A O 1
ATOM 2196 N N . PRO A 1 280 ? 34.981 -10.050 -12.665 1.00 45.19 280 PRO A N 1
ATOM 2197 C CA . PRO A 1 280 ? 34.797 -9.559 -11.309 1.00 45.19 280 PRO A CA 1
ATOM 2198 C C . PRO A 1 280 ? 33.361 -9.881 -10.895 1.00 45.19 280 PRO A C 1
ATOM 2200 O O . PRO A 1 280 ? 32.414 -9.545 -11.606 1.00 45.19 280 PRO A O 1
ATOM 2203 N N . TYR A 1 281 ? 33.234 -10.588 -9.776 1.00 44.88 281 TYR A N 1
ATOM 2204 C CA . TYR A 1 281 ? 31.980 -10.992 -9.151 1.00 44.88 281 TYR A CA 1
ATOM 2205 C C . TYR A 1 281 ? 31.036 -9.777 -9.092 1.00 44.88 281 TYR A C 1
ATOM 2207 O O . TYR A 1 281 ? 31.190 -8.903 -8.238 1.00 44.88 281 TYR A O 1
ATOM 2215 N N . MET A 1 282 ? 30.073 -9.674 -10.015 1.00 38.16 282 MET A N 1
ATOM 2216 C CA . MET A 1 282 ? 28.943 -8.777 -9.804 1.00 38.16 282 MET A CA 1
ATOM 2217 C C . MET A 1 282 ? 28.163 -9.387 -8.649 1.00 38.16 282 MET A C 1
ATOM 2219 O O . MET A 1 282 ? 27.586 -10.463 -8.800 1.00 38.16 282 MET A O 1
ATOM 2223 N N . ARG A 1 283 ? 28.187 -8.729 -7.484 1.00 42.94 283 ARG A N 1
ATOM 2224 C CA . ARG A 1 283 ? 27.271 -9.064 -6.393 1.00 42.94 283 ARG A CA 1
ATOM 2225 C C . ARG A 1 283 ? 25.856 -9.066 -6.964 1.00 42.94 283 ARG A C 1
ATOM 2227 O O . ARG A 1 283 ? 25.358 -8.039 -7.426 1.00 42.94 283 ARG A O 1
ATOM 2234 N N . SER A 1 284 ? 25.256 -10.248 -6.960 1.00 37.66 284 SER A N 1
ATOM 2235 C CA . SER A 1 284 ? 23.824 -10.434 -7.114 1.00 37.66 284 SER A CA 1
ATOM 2236 C C . SER A 1 284 ? 23.144 -9.577 -6.042 1.00 37.66 284 SER A C 1
ATOM 2238 O O . SER A 1 284 ? 23.462 -9.689 -4.862 1.00 37.66 284 SER A O 1
ATOM 2240 N N . TRP A 1 285 ? 22.230 -8.699 -6.451 1.00 45.03 285 TRP A N 1
ATOM 2241 C CA . TRP A 1 285 ? 21.369 -7.914 -5.555 1.00 45.03 285 TRP A CA 1
ATOM 2242 C C . TRP A 1 285 ? 20.256 -8.776 -4.918 1.00 45.03 285 TRP A C 1
ATOM 2244 O O . TRP A 1 285 ? 19.202 -8.261 -4.557 1.00 45.03 285 TRP A O 1
ATOM 2254 N N . LEU A 1 286 ? 20.445 -10.098 -4.853 1.00 42.03 286 LEU A N 1
ATOM 2255 C CA . LEU A 1 286 ? 19.439 -11.067 -4.413 1.00 42.03 286 LEU A CA 1
ATOM 2256 C C . LEU A 1 286 ? 19.906 -11.961 -3.249 1.00 42.03 286 LEU A C 1
ATOM 2258 O O . LEU A 1 286 ? 19.135 -12.818 -2.842 1.00 42.03 286 LEU A O 1
ATOM 2262 N N . ASP A 1 287 ? 21.095 -11.734 -2.676 1.00 42.47 287 ASP A N 1
ATOM 2263 C CA . ASP A 1 287 ? 21.605 -12.479 -1.504 1.00 42.47 287 ASP A CA 1
ATOM 2264 C C . ASP A 1 287 ? 21.658 -11.621 -0.217 1.00 42.47 287 ASP A C 1
ATOM 2266 O O . ASP A 1 287 ? 22.570 -11.764 0.592 1.00 42.47 287 ASP A O 1
ATOM 2270 N N . ASP A 1 288 ? 20.677 -10.736 -0.007 1.00 45.50 288 ASP A N 1
ATOM 2271 C CA . ASP A 1 288 ? 20.486 -10.021 1.274 1.00 45.50 288 ASP A CA 1
ATOM 2272 C C . ASP A 1 288 ? 19.361 -10.651 2.132 1.00 45.50 288 ASP A C 1
ATOM 2274 O O . ASP A 1 288 ? 18.787 -10.007 3.013 1.00 45.50 288 ASP A O 1
ATOM 2278 N N . GLU A 1 289 ? 19.032 -11.929 1.914 1.00 49.78 289 GLU A N 1
ATOM 2279 C CA . GLU A 1 289 ? 18.186 -12.696 2.839 1.00 49.78 289 GLU A CA 1
ATOM 2280 C C . GLU A 1 289 ? 19.018 -13.295 3.980 1.00 49.78 289 GLU A C 1
ATOM 2282 O O . GLU A 1 289 ? 19.148 -14.505 4.088 1.00 49.78 289 GLU A O 1
ATOM 2287 N N . GLU A 1 290 ? 19.586 -12.451 4.844 1.00 51.31 290 GLU A N 1
ATOM 2288 C CA . GLU A 1 290 ? 20.028 -12.858 6.191 1.00 51.31 290 GLU A CA 1
ATOM 2289 C C . GLU A 1 290 ? 20.254 -11.617 7.087 1.00 51.31 290 GLU A C 1
ATOM 2291 O O . GLU A 1 290 ? 21.357 -11.320 7.532 1.00 51.31 290 GLU A O 1
ATOM 2296 N N . ILE A 1 291 ? 19.189 -10.845 7.353 1.00 47.84 291 ILE A N 1
ATOM 2297 C CA . ILE A 1 291 ? 19.180 -9.780 8.392 1.00 47.84 291 ILE A CA 1
ATOM 2298 C C . ILE A 1 291 ? 18.112 -10.061 9.466 1.00 47.84 291 ILE A C 1
ATOM 2300 O O . ILE A 1 291 ? 17.607 -9.161 10.129 1.00 47.84 291 ILE A O 1
ATOM 2304 N N . PHE A 1 292 ? 17.732 -11.323 9.651 1.00 41.94 292 PHE A N 1
ATOM 2305 C CA . PHE A 1 292 ? 16.928 -11.722 10.801 1.00 41.94 292 PHE A CA 1
ATOM 2306 C C . PHE A 1 292 ? 17.506 -13.000 11.387 1.00 41.94 292 PHE A C 1
ATOM 2308 O O . PHE A 1 292 ? 17.303 -14.097 10.870 1.00 41.94 292 PHE A O 1
ATOM 2315 N N . ASP A 1 293 ? 18.223 -12.851 12.492 1.00 51.22 293 ASP A N 1
ATOM 2316 C CA . ASP A 1 293 ? 18.373 -13.930 13.448 1.00 51.22 293 ASP A CA 1
ATOM 2317 C C . ASP A 1 293 ? 16.990 -14.303 14.010 1.00 51.22 293 ASP A C 1
ATOM 2319 O O . ASP A 1 293 ? 16.068 -13.486 14.110 1.00 51.22 293 ASP A O 1
ATOM 2323 N N . SER A 1 294 ? 16.820 -15.577 14.364 1.00 52.59 294 SER A N 1
ATOM 2324 C CA . SER A 1 294 ? 15.555 -16.198 14.790 1.00 52.59 294 SER A CA 1
ATOM 2325 C C . SER A 1 294 ? 14.942 -15.631 16.086 1.00 52.59 294 SER A C 1
ATOM 2327 O O . SER A 1 294 ? 14.015 -16.223 16.637 1.00 52.59 294 SER A O 1
ATOM 2329 N N . GLU A 1 295 ? 15.441 -14.495 16.573 1.00 56.56 295 GLU A N 1
ATOM 2330 C CA . GLU A 1 295 ? 14.987 -13.782 17.769 1.00 56.56 295 GLU A CA 1
ATOM 2331 C C . GLU A 1 295 ? 14.549 -12.326 17.496 1.00 56.56 295 GLU A C 1
ATOM 2333 O O . GLU A 1 295 ? 14.052 -11.668 18.409 1.00 56.56 295 GLU A O 1
ATOM 2338 N N . GLY A 1 296 ? 14.613 -11.840 16.249 1.00 46.19 296 GLY A N 1
ATOM 2339 C CA . GLY A 1 296 ? 13.910 -10.621 15.831 1.00 46.19 296 GLY A CA 1
ATOM 2340 C C . GLY A 1 296 ? 14.443 -9.307 16.414 1.00 46.19 296 GLY A C 1
ATOM 2341 O O . GLY A 1 296 ? 13.640 -8.430 16.738 1.00 46.19 296 GLY A O 1
ATOM 2342 N N . ASN A 1 297 ? 15.766 -9.138 16.516 1.00 43.66 297 ASN A N 1
ATOM 2343 C CA . ASN A 1 297 ? 16.386 -7.857 16.870 1.00 43.66 297 ASN A CA 1
ATOM 2344 C C . ASN A 1 297 ? 17.259 -7.328 15.722 1.00 43.66 297 ASN A C 1
ATOM 2346 O O . ASN A 1 297 ? 18.184 -7.991 15.274 1.00 43.66 297 ASN A O 1
ATOM 2350 N N . CYS A 1 298 ? 17.002 -6.096 15.276 1.00 43.84 298 CYS A N 1
ATOM 2351 C CA . CYS A 1 298 ? 17.818 -5.431 14.259 1.00 43.84 298 CYS A CA 1
ATOM 2352 C C . CYS A 1 298 ? 19.232 -5.132 14.794 1.00 43.84 298 CYS A C 1
ATOM 2354 O O . CYS A 1 298 ? 19.378 -4.455 15.815 1.00 43.84 298 CYS A O 1
ATOM 2356 N N . SER A 1 299 ? 20.268 -5.574 14.078 1.00 46.16 299 SER A N 1
ATOM 2357 C CA . SER A 1 299 ? 21.666 -5.211 14.331 1.00 46.16 299 SER A CA 1
ATOM 2358 C C . SER A 1 299 ? 21.882 -3.701 14.157 1.00 46.16 299 SER A C 1
ATOM 2360 O O . SER A 1 299 ? 21.636 -3.141 13.087 1.00 46.16 299 SER A O 1
ATOM 2362 N N . ALA A 1 300 ? 22.348 -3.045 15.217 1.00 48.00 300 ALA A N 1
ATOM 2363 C CA . ALA A 1 300 ? 22.571 -1.605 15.310 1.00 48.00 300 ALA A CA 1
ATOM 2364 C C . ALA A 1 300 ? 23.953 -1.171 14.776 1.00 48.00 300 ALA A C 1
ATOM 2366 O O . ALA A 1 300 ? 24.707 -0.524 15.495 1.00 48.00 300 ALA A O 1
ATOM 2367 N N . ASP A 1 301 ? 24.277 -1.503 13.522 1.00 48.12 301 ASP A N 1
ATOM 2368 C CA . ASP A 1 301 ? 25.607 -1.230 12.936 1.00 48.12 301 ASP A CA 1
ATOM 2369 C C . ASP A 1 301 ? 25.621 -0.133 11.849 1.00 48.12 301 ASP A C 1
ATOM 2371 O O . ASP A 1 301 ? 26.574 -0.015 11.083 1.00 48.12 301 ASP A O 1
ATOM 2375 N N . PHE A 1 302 ? 24.607 0.736 11.800 1.00 40.03 302 PHE A N 1
ATOM 2376 C CA . PHE A 1 302 ? 24.590 1.911 10.913 1.00 40.03 302 PHE A CA 1
ATOM 2377 C C . PHE A 1 302 ? 24.522 3.229 11.690 1.00 40.03 302 PHE A C 1
ATOM 2379 O O . PHE A 1 302 ? 23.685 4.077 11.421 1.00 40.03 302 PHE A O 1
ATOM 2386 N N . ASP A 1 303 ? 25.429 3.421 12.642 1.00 45.62 303 ASP A N 1
ATOM 2387 C CA . ASP A 1 303 ? 25.699 4.743 13.212 1.00 45.62 303 ASP A CA 1
ATOM 2388 C C . ASP A 1 303 ? 27.205 4.901 13.411 1.00 45.62 303 ASP A C 1
ATOM 2390 O O . ASP A 1 303 ? 27.738 4.572 14.467 1.00 45.62 303 ASP A O 1
ATOM 2394 N N . THR A 1 304 ? 27.910 5.345 12.364 1.00 47.16 304 THR A N 1
ATOM 2395 C CA . THR A 1 304 ? 29.052 6.286 12.415 1.00 47.16 304 THR A CA 1
ATOM 2396 C C . THR A 1 304 ? 29.767 6.355 11.061 1.00 47.16 304 THR A C 1
ATOM 2398 O O . THR A 1 304 ? 30.654 5.562 10.762 1.00 47.16 304 THR A O 1
ATOM 2401 N N . LEU A 1 305 ? 29.461 7.383 10.267 1.00 42.16 305 LEU A N 1
ATOM 2402 C CA . LEU A 1 305 ? 30.445 7.968 9.354 1.00 42.16 305 LEU A CA 1
ATOM 2403 C C . LEU A 1 305 ? 30.433 9.492 9.543 1.00 42.16 305 LEU A C 1
ATOM 2405 O O . LEU A 1 305 ? 29.351 10.081 9.542 1.00 42.16 305 LEU A O 1
ATOM 2409 N N . PRO A 1 306 ? 31.596 10.132 9.766 1.00 48.88 306 PRO A N 1
ATOM 2410 C CA . PRO A 1 306 ? 31.674 11.571 9.962 1.00 48.88 306 PRO A CA 1
ATOM 2411 C C . PRO A 1 306 ? 31.525 12.299 8.621 1.00 48.88 306 PRO A C 1
ATOM 2413 O O . PRO A 1 306 ? 32.145 11.927 7.626 1.00 48.88 306 PRO A O 1
ATOM 2416 N N . GLU A 1 307 ? 30.706 13.350 8.617 1.00 45.16 307 GLU A N 1
ATOM 2417 C CA . GLU A 1 307 ? 30.634 14.335 7.539 1.00 45.16 307 GLU A CA 1
ATOM 2418 C C . GLU A 1 307 ? 31.981 15.059 7.399 1.00 45.16 307 GLU A C 1
ATOM 2420 O O . GLU A 1 307 ? 32.298 15.940 8.195 1.00 45.16 307 GLU A O 1
ATOM 2425 N N . GLU A 1 308 ? 32.749 14.743 6.357 1.00 51.88 308 GLU A N 1
ATOM 2426 C CA . GLU A 1 308 ? 33.723 15.673 5.785 1.00 51.88 308 GLU A CA 1
ATOM 2427 C C . GLU A 1 308 ? 33.685 15.617 4.250 1.00 51.88 308 GLU A C 1
ATOM 2429 O O . GLU A 1 308 ? 33.742 14.548 3.645 1.00 51.88 308 GLU A O 1
ATOM 2434 N N . HIS A 1 309 ? 33.652 16.820 3.664 1.00 39.53 309 HIS A N 1
ATOM 2435 C CA . HIS A 1 309 ? 33.817 17.180 2.250 1.00 39.53 309 HIS A CA 1
ATOM 2436 C C . HIS A 1 309 ? 32.638 16.917 1.295 1.00 39.53 309 HIS A C 1
ATOM 2438 O O . HIS A 1 309 ? 32.510 15.840 0.725 1.00 39.53 309 HIS A O 1
ATOM 2444 N N . PHE A 1 310 ? 31.839 17.959 1.027 1.00 42.16 310 PHE A N 1
ATOM 2445 C CA . PHE A 1 310 ? 31.986 18.847 -0.144 1.00 42.16 310 PHE A CA 1
ATOM 2446 C C . PHE A 1 310 ? 31.175 20.137 0.040 1.00 42.16 310 PHE A C 1
ATOM 2448 O O . PHE A 1 310 ? 30.011 20.048 0.485 1.00 42.16 310 PHE A O 1
#

Solvent-accessible surface area (backbone atoms only — not comparable to full-atom values): 18603 Å² total; per-residue (Å²): 134,82,83,80,82,75,56,40,41,62,53,48,47,56,47,24,64,71,65,71,38,72,70,64,46,77,47,74,44,84,42,93,88,71,22,34,33,32,32,37,38,36,64,72,67,72,76,83,53,103,56,89,74,72,73,45,76,46,74,47,59,87,29,72,50,68,68,62,36,46,25,49,42,33,43,51,48,47,51,48,25,37,72,78,67,54,56,47,52,73,77,84,46,51,71,57,50,53,51,48,50,54,48,52,52,52,50,50,53,54,48,55,51,50,53,51,52,50,53,52,51,51,54,51,51,54,50,52,54,49,53,50,51,54,51,50,55,49,47,53,53,49,53,52,52,51,51,57,48,52,52,55,48,54,57,47,52,55,50,50,53,51,51,50,55,51,50,52,52,51,52,52,52,50,52,55,50,51,53,51,50,55,54,49,37,56,53,49,54,56,50,50,53,50,49,53,52,52,45,55,52,52,52,50,51,42,65,72,66,62,64,94,58,87,47,75,67,41,52,54,49,46,54,52,42,52,55,48,47,57,51,43,55,53,53,51,52,54,50,51,55,52,51,54,53,36,41,74,75,72,62,47,97,71,77,81,82,78,67,96,69,94,74,79,94,74,88,80,74,76,79,76,86,76,74,72,97,64,73,81,82,75,78,67,95,77,78,77,87,78,82,65,62,101,79,75,67,80,82,87,81,88,82,87,80,83,94,75,89,134

Radius of gyration: 66.9 Å; Cα contacts (8 Å, |Δi|>4): 174; chains: 1; bounding box: 125×45×168 Å

Organism: Triticum urartu (NCBI:txid4572)

Secondary structure (DSSP, 8-state):
----PPPHHHHHHHHHHHHTPPPPEEEEEEETTTEEEEEEEE-SS-S-SSS-PPPEEEEEEEES-HHHHHHHHHHHHHHHHHHHHSTTTTTTTHHHHHHHHHHHHHHHHHHHHHHHHHHHHHHHHHHHHHHHHHHHHHHHHHHHHHHHHHHHHHHHHHHHHHHHHHHHHHHHHHHHHHHHHHHHHHHHHHHHHHHHHHHHHHHHHHHHH-----SHHHHHHHHHHHHHHHHHHHHHHHHHHHHHHHHHTT-------------------PPP-PPPS-------TT-------TT---------------

Sequence (310 aa):
MNPVDLPSKVILDAMFDKVGLPAAAYSARAVHRGCLEVTIAFHPIASELERPVSQTYISTSAFTDLEEAQNHVAHKAMEFMEQEHSVVPGDYNYSKLQSARLNNESLRERLKEKDRSIETLKKVNTSLAQQLEEKNNTLDSIMKTNKDMMEKVAERDDVIESIKNVNQTLLKQLGEKQDIIKKLSKGWDNSLDTGFSATIQLQRLIDEGMSPGSTQADIELNTTLQNAQHICEYLEQNTILAVEYLQSIGTYPYDPKSGFTDEEDNCSVDPEPVPPENPPYMRSWLDDEEIFDSEGNCSADFDTLPEEHF

Nearest PDB structures (foldseek):
  8akr-assembly1_A  TM=5.579E-01  e=4.689E+00  Synechocystis sp. PCC 6803
  8akr-assembly1_f  TM=5.552E-01  e=4.689E+00  Synechocystis sp. PCC 6803
  8i4x-assembly1_A  TM=3.657E-01  e=4.689E+00  Saccharomyces cerevisiae S288C

pLDDT: mean 74.35, std 19.23, range [31.03, 98.06]

Foldseek 3Di:
DDDDDDQLLVVLQVVCVVQVFPGWDWDWDADPPQWIKIKIWGQLHDPPDPDDRDIDIDIDRPDNDPSVRSSVSSVVSLVCSCPVPVVNPPPDPPVVVVVVVVVVVVVVVVVVVVVVVVVVVVVVVVVVVVVVVVVVVVVVVVVVVVVVVVVVVVVVVVVVVVVVVVVVVVVVVVVVVVVVLVVVLVVVVVVLVVLVVVLVVLVVCLVVQQDPDDDPVNVVSPVVSVVSVVVSVVSVVVSVVVQVVCVVVVSHPDDPPDDDDDDDDDPPDDDDDDDPPDDPDPPDPPPPPPQDDPPDDGDPPPDDDDDDDD

Mean predicted aligned error: 21.31 Å